Protein AF-A0A971E6W7-F1 (afdb_monomer)

Sequence (232 aa):
MSKYLSLLKYEARTIVRDPINLYMCLFPIIVLILSSFVFPMIFESFDPMQEAMLKAVMLLLLVVILAFGSYFLAAMATFLLLEQKDEHTLNTIAVTPIGASGYLKLKMAYIYLMSVIGNIAILLGTKLIAGDRYTVLGMLALVPALMILEAFQGGLQYVLGIFPNFWAIKGILVSSMPVAHGANLSYPMYLLVGGVYDVVLSVAAYRFFSRGRSTRREGAPPDGQVSAPTCS

Structure (mmCIF, N/CA/C/O backbone):
data_AF-A0A971E6W7-F1
#
_entry.id   AF-A0A971E6W7-F1
#
loop_
_atom_site.group_PDB
_atom_site.id
_atom_site.type_symbol
_atom_site.label_atom_id
_atom_site.label_alt_id
_atom_site.label_comp_id
_atom_site.label_asym_id
_atom_site.label_entity_id
_atom_site.label_seq_id
_atom_site.pdbx_PDB_ins_code
_atom_site.Cartn_x
_atom_site.Cartn_y
_atom_site.Cartn_z
_atom_site.occupancy
_atom_site.B_iso_or_equiv
_atom_site.auth_seq_id
_atom_site.auth_comp_id
_atom_site.auth_asym_id
_atom_site.auth_atom_id
_atom_site.pdbx_PDB_model_num
ATOM 1 N N . MET A 1 1 ? -27.158 4.096 8.387 1.00 59.91 1 MET A N 1
ATOM 2 C CA . MET A 1 1 ? -25.786 4.360 7.890 1.00 59.91 1 MET A CA 1
ATOM 3 C C . MET A 1 1 ? -25.012 5.404 8.705 1.00 59.91 1 MET A C 1
ATOM 5 O O . MET A 1 1 ? -23.797 5.283 8.779 1.00 59.91 1 MET A O 1
ATOM 9 N N . SER A 1 2 ? -25.662 6.366 9.379 1.00 70.81 2 SER A N 1
ATOM 10 C CA . SER A 1 2 ? -24.982 7.416 10.171 1.00 70.81 2 SER A CA 1
ATOM 11 C C . SER A 1 2 ? -24.021 6.900 11.254 1.00 70.81 2 SER A C 1
ATOM 13 O O . SER A 1 2 ? -22.974 7.502 11.457 1.00 70.81 2 SER A O 1
ATOM 15 N N . LYS A 1 3 ? -24.328 5.757 11.890 1.00 77.44 3 LYS A N 1
ATOM 16 C CA . LYS A 1 3 ? -23.508 5.149 12.958 1.00 77.44 3 LYS A CA 1
ATOM 17 C C . LYS A 1 3 ? -22.095 4.744 12.504 1.00 77.44 3 LYS A C 1
ATOM 19 O O . LYS A 1 3 ? -21.138 4.931 13.245 1.00 77.44 3 LYS A O 1
ATOM 24 N N . TYR A 1 4 ? -21.948 4.206 11.288 1.00 76.94 4 TYR A N 1
ATOM 25 C CA . TYR A 1 4 ? -20.631 3.850 10.739 1.00 76.94 4 TYR A CA 1
ATOM 26 C C . TYR A 1 4 ? -19.853 5.093 10.307 1.00 76.94 4 TYR A C 1
ATOM 28 O O . TYR A 1 4 ? -18.644 5.155 10.496 1.00 76.94 4 TYR A O 1
ATOM 36 N N . LEU A 1 5 ? -20.553 6.109 9.792 1.00 76.75 5 LEU A N 1
ATOM 37 C CA . LEU A 1 5 ? -19.951 7.380 9.390 1.00 76.75 5 LEU A CA 1
ATOM 38 C C . LEU A 1 5 ? -19.415 8.174 10.587 1.00 76.75 5 LEU A C 1
ATOM 40 O O . LEU A 1 5 ? -18.323 8.731 10.513 1.00 76.75 5 LEU A O 1
ATOM 44 N N . SER A 1 6 ? -20.154 8.209 11.701 1.00 79.75 6 SER A N 1
ATOM 45 C CA . SER A 1 6 ? -19.685 8.848 12.935 1.00 79.75 6 SER A CA 1
ATOM 46 C C . SER A 1 6 ? -18.449 8.151 13.494 1.00 79.75 6 SER A C 1
ATOM 48 O O . SER A 1 6 ? -17.540 8.818 13.979 1.00 79.75 6 SER A O 1
ATOM 50 N N . LEU A 1 7 ? -18.397 6.821 13.382 1.00 81.06 7 LEU A N 1
ATOM 51 C CA . LEU A 1 7 ? -17.265 6.029 13.850 1.00 81.06 7 LEU A CA 1
ATOM 52 C C . LEU A 1 7 ? -16.041 6.201 12.939 1.00 81.06 7 LEU A C 1
ATOM 54 O O . LEU A 1 7 ? -14.937 6.401 13.429 1.00 81.06 7 LEU A O 1
ATOM 58 N N . LEU A 1 8 ? -16.245 6.259 11.621 1.00 80.00 8 LEU A N 1
ATOM 59 C CA . LEU A 1 8 ? -15.188 6.585 10.661 1.00 80.00 8 LEU A CA 1
ATOM 60 C C . LEU A 1 8 ? -14.636 7.999 10.896 1.00 80.00 8 LEU A C 1
ATOM 62 O O . LEU A 1 8 ? -13.425 8.192 10.904 1.00 80.00 8 LEU A O 1
ATOM 66 N N . LYS A 1 9 ? -15.502 8.987 11.164 1.00 83.19 9 LYS A N 1
ATOM 67 C CA . LYS A 1 9 ? -15.084 10.358 11.506 1.00 83.19 9 LYS A CA 1
ATOM 68 C C . LYS A 1 9 ? -14.268 10.411 12.800 1.00 83.19 9 LYS A C 1
ATOM 70 O O . LYS A 1 9 ? -13.350 11.222 12.895 1.00 83.19 9 LYS A O 1
ATOM 75 N N . TYR A 1 10 ? -14.608 9.579 13.784 1.00 83.62 10 TYR A N 1
ATOM 76 C CA . TYR A 1 10 ? -13.842 9.452 15.020 1.00 83.62 10 TYR A CA 1
ATOM 77 C C . TYR A 1 10 ? -12.435 8.900 14.745 1.00 83.62 10 TYR A C 1
ATOM 79 O O . TYR A 1 10 ? -11.465 9.571 15.078 1.00 83.62 10 TYR A O 1
ATOM 87 N N . GLU A 1 11 ? -12.318 7.772 14.037 1.00 82.19 11 GLU A N 1
ATOM 88 C CA . GLU A 1 11 ? -11.020 7.171 13.673 1.00 82.19 11 GLU A CA 1
ATOM 89 C C . GLU A 1 11 ? -10.157 8.110 12.820 1.00 82.19 11 GLU A C 1
ATOM 91 O O . GLU A 1 11 ? -8.971 8.287 13.086 1.00 82.19 11 GLU A O 1
ATOM 96 N N . ALA A 1 12 ? -10.756 8.775 11.826 1.00 83.56 12 ALA A N 1
ATOM 97 C CA . ALA A 1 12 ? -10.049 9.746 10.995 1.00 83.56 12 ALA A CA 1
ATOM 98 C C . ALA A 1 12 ? -9.506 10.915 11.830 1.00 83.56 12 ALA A C 1
ATOM 100 O O . ALA A 1 12 ? -8.408 11.406 11.578 1.00 83.56 12 ALA A O 1
ATOM 101 N N . ARG A 1 13 ? -10.251 11.353 12.853 1.00 84.31 13 ARG A N 1
ATOM 102 C CA . ARG A 1 13 ? -9.791 12.397 13.773 1.00 84.31 13 ARG A CA 1
ATOM 103 C C . ARG A 1 13 ? -8.664 11.903 14.682 1.00 84.31 13 ARG A C 1
ATOM 105 O O . ARG A 1 13 ? -7.789 12.704 14.987 1.00 84.31 13 ARG A O 1
ATOM 112 N N . THR A 1 14 ? -8.666 10.635 15.088 1.00 82.25 14 THR A N 1
ATOM 113 C CA . THR A 1 14 ? -7.555 10.022 15.836 1.00 82.25 14 THR A CA 1
ATOM 114 C C . THR A 1 14 ? -6.278 10.017 14.997 1.00 82.25 14 THR A C 1
ATOM 116 O O . THR A 1 14 ? -5.271 10.573 15.418 1.00 82.25 14 THR A O 1
ATOM 119 N N . ILE A 1 15 ? -6.349 9.535 13.752 1.00 83.19 15 ILE A N 1
ATOM 120 C CA . ILE A 1 15 ? -5.198 9.488 12.832 1.00 83.19 15 ILE A CA 1
ATOM 121 C C . ILE A 1 15 ? -4.601 10.879 12.582 1.00 83.19 15 ILE A C 1
ATOM 123 O O . ILE A 1 15 ? -3.386 11.026 12.542 1.00 83.19 15 ILE A O 1
ATOM 127 N N . VAL A 1 16 ? -5.446 11.905 12.430 1.00 84.19 16 VAL A N 1
ATOM 128 C CA . VAL A 1 16 ? -4.987 13.286 12.204 1.00 84.19 16 VAL A CA 1
ATOM 129 C C . VAL A 1 16 ? -4.435 13.939 13.477 1.00 84.19 16 VAL A C 1
ATOM 131 O O . VAL A 1 16 ? -3.603 14.838 13.380 1.00 84.19 16 VAL A O 1
ATOM 134 N N . ARG A 1 17 ? -4.890 13.527 14.668 1.00 86.19 17 ARG A N 1
ATOM 135 C CA . ARG A 1 17 ? -4.387 14.068 15.942 1.00 86.19 17 ARG A CA 1
ATOM 136 C C . ARG A 1 17 ? -3.032 13.493 16.327 1.00 86.19 17 ARG A C 1
ATOM 138 O O . ARG A 1 17 ? -2.247 14.223 16.927 1.00 86.19 17 ARG A O 1
ATOM 145 N N . ASP A 1 18 ? -2.769 12.232 15.995 1.00 86.19 18 ASP A N 1
ATOM 146 C CA . ASP A 1 18 ? -1.514 11.584 16.356 1.00 86.19 18 ASP A CA 1
ATOM 147 C C . ASP A 1 18 ? -0.420 11.865 15.321 1.00 86.19 18 ASP A C 1
ATOM 149 O O . ASP A 1 18 ? -0.537 11.448 14.163 1.00 86.19 18 ASP A O 1
ATOM 153 N N . PRO A 1 19 ? 0.691 12.516 15.716 1.00 84.38 19 PRO A N 1
ATOM 154 C CA . PRO A 1 19 ? 1.744 12.905 14.780 1.00 84.38 19 PRO A CA 1
ATOM 155 C C . PRO A 1 19 ? 2.404 11.694 14.105 1.00 84.38 19 PRO A C 1
ATOM 157 O O . PRO A 1 19 ? 2.797 11.777 12.943 1.00 84.38 19 PRO A O 1
ATOM 160 N N . ILE A 1 20 ? 2.478 10.553 14.800 1.00 85.94 20 ILE A N 1
ATOM 161 C CA . ILE A 1 20 ? 3.036 9.302 14.268 1.00 85.94 20 ILE A CA 1
ATOM 162 C C . ILE A 1 20 ? 2.140 8.735 13.158 1.00 85.94 20 ILE A C 1
ATOM 164 O O . ILE A 1 20 ? 2.633 8.403 12.081 1.00 85.94 20 ILE A O 1
ATOM 168 N N . ASN A 1 21 ? 0.823 8.674 13.382 1.00 86.00 21 ASN A N 1
ATOM 169 C CA . ASN A 1 21 ? -0.135 8.145 12.406 1.00 86.00 21 ASN A CA 1
ATOM 170 C C . ASN A 1 21 ? -0.235 9.050 11.172 1.00 86.00 21 ASN A C 1
ATOM 172 O O . ASN A 1 21 ? -0.271 8.565 10.037 1.00 86.00 21 ASN A O 1
ATOM 176 N N . LEU A 1 22 ? -0.200 10.369 11.384 1.00 86.88 22 LEU A N 1
ATOM 177 C CA . LEU A 1 22 ? -0.153 11.349 10.306 1.00 86.88 22 LEU A CA 1
ATOM 178 C C . LEU A 1 22 ? 1.118 11.191 9.461 1.00 86.88 22 LEU A C 1
ATOM 180 O O . LEU A 1 22 ? 1.033 11.166 8.233 1.00 86.88 22 LEU A O 1
ATOM 184 N N . TYR A 1 23 ? 2.281 11.030 10.102 1.00 86.06 23 TYR A N 1
ATOM 185 C CA . TYR A 1 23 ? 3.539 10.779 9.400 1.00 86.06 23 TYR A CA 1
ATOM 186 C C . TYR A 1 23 ? 3.480 9.482 8.587 1.00 86.06 23 TYR A C 1
ATOM 188 O O . TYR A 1 23 ? 3.838 9.495 7.415 1.00 86.06 23 TYR A O 1
ATOM 196 N N . MET A 1 24 ? 2.960 8.385 9.152 1.00 85.75 24 MET A N 1
ATOM 197 C CA . MET A 1 24 ? 2.804 7.110 8.434 1.00 85.75 24 MET A CA 1
ATOM 198 C C . MET A 1 24 ? 1.883 7.226 7.209 1.00 85.75 24 MET A C 1
ATOM 200 O O . MET A 1 24 ? 2.158 6.606 6.183 1.00 85.75 24 MET A O 1
ATOM 204 N N . CYS A 1 25 ? 0.825 8.040 7.281 1.00 83.75 25 CYS A N 1
ATOM 205 C CA . CYS A 1 25 ? -0.062 8.305 6.142 1.00 83.75 25 CYS A CA 1
ATOM 206 C C . CYS A 1 25 ? 0.567 9.216 5.081 1.00 83.75 25 CYS A C 1
ATOM 208 O O . CYS A 1 25 ? 0.312 9.034 3.892 1.00 83.75 25 CYS A O 1
ATOM 210 N N . LEU A 1 26 ? 1.362 10.207 5.492 1.00 85.19 26 LEU A N 1
ATOM 211 C CA . LEU A 1 26 ? 2.035 11.141 4.583 1.00 85.19 26 LEU A CA 1
ATOM 212 C C . LEU A 1 26 ? 3.321 10.566 3.987 1.00 85.19 26 LEU A C 1
ATOM 214 O O . LEU A 1 26 ? 3.746 11.014 2.924 1.00 85.19 26 LEU A O 1
ATOM 218 N N . PHE A 1 27 ? 3.921 9.564 4.627 1.00 84.12 27 PHE A N 1
ATOM 219 C CA . PHE A 1 27 ? 5.172 8.939 4.210 1.00 84.12 27 PHE A CA 1
ATOM 220 C C . PHE A 1 27 ? 5.208 8.550 2.722 1.00 84.12 27 PHE A C 1
ATOM 222 O O . PHE A 1 27 ? 6.165 8.933 2.051 1.00 84.12 27 PHE A O 1
ATOM 229 N N . PRO A 1 28 ? 4.183 7.897 2.137 1.00 79.88 28 PRO A N 1
ATOM 230 C CA . PRO A 1 28 ? 4.207 7.547 0.717 1.00 79.88 28 PRO A CA 1
ATOM 231 C C . PRO A 1 28 ? 4.259 8.779 -0.200 1.00 79.88 28 PRO A C 1
ATOM 233 O O . PRO A 1 28 ? 4.900 8.745 -1.246 1.00 79.88 28 PRO A O 1
ATOM 236 N N . ILE A 1 29 ? 3.625 9.885 0.206 1.00 83.19 29 ILE A N 1
ATOM 237 C CA . ILE A 1 29 ? 3.628 11.154 -0.536 1.00 83.19 29 ILE A CA 1
ATOM 238 C C . ILE A 1 29 ? 4.991 11.839 -0.404 1.00 83.19 29 ILE A C 1
ATOM 240 O O . ILE A 1 29 ? 5.546 12.305 -1.396 1.00 83.19 29 ILE A O 1
ATOM 244 N N . ILE A 1 30 ? 5.555 11.867 0.806 1.00 84.19 30 ILE A N 1
ATOM 245 C CA . ILE A 1 30 ? 6.886 12.430 1.068 1.00 84.19 30 ILE A CA 1
ATOM 246 C C . ILE A 1 30 ? 7.935 11.694 0.233 1.00 84.19 30 ILE A C 1
ATOM 248 O O . ILE A 1 30 ? 8.734 12.326 -0.457 1.00 84.19 30 ILE A O 1
ATOM 252 N N . VAL A 1 31 ? 7.903 10.361 0.250 1.00 80.62 31 VAL A N 1
ATOM 253 C CA . VAL A 1 31 ? 8.832 9.537 -0.523 1.00 80.62 31 VAL A CA 1
ATOM 254 C C . VAL A 1 31 ? 8.590 9.693 -2.023 1.00 80.62 31 VAL A C 1
ATOM 256 O O . VAL A 1 31 ? 9.561 9.728 -2.768 1.00 80.62 31 VAL A O 1
ATOM 259 N N . LEU A 1 32 ? 7.349 9.871 -2.490 1.00 79.19 32 LEU A N 1
ATOM 260 C CA . LEU A 1 32 ? 7.072 10.178 -3.897 1.00 79.19 32 LEU A CA 1
ATOM 261 C C . LEU A 1 32 ? 7.714 11.501 -4.335 1.00 79.19 32 LEU A C 1
ATOM 263 O O . LEU A 1 32 ? 8.373 11.535 -5.375 1.00 79.19 32 LEU A O 1
ATOM 267 N N . ILE A 1 33 ? 7.555 12.569 -3.548 1.00 79.94 33 ILE A N 1
ATOM 268 C CA . ILE A 1 33 ? 8.168 13.878 -3.820 1.00 79.94 33 ILE A CA 1
ATOM 269 C C . ILE A 1 33 ? 9.688 13.726 -3.847 1.00 79.94 33 ILE A C 1
ATOM 271 O O . ILE A 1 33 ? 10.329 14.093 -4.831 1.00 79.94 33 ILE A O 1
ATOM 275 N N . LEU A 1 34 ? 10.260 13.108 -2.813 1.00 78.44 34 LEU A N 1
ATOM 276 C CA . LEU A 1 34 ? 11.694 12.845 -2.747 1.00 78.44 34 LEU A CA 1
ATOM 277 C C . LEU A 1 34 ? 12.156 12.029 -3.961 1.00 78.44 34 LEU A C 1
ATOM 279 O O . LEU A 1 34 ? 13.156 12.369 -4.585 1.00 78.44 34 LEU A O 1
ATOM 283 N N . SER A 1 35 ? 11.380 11.021 -4.365 1.00 72.44 35 SER A N 1
ATOM 284 C CA . SER A 1 35 ? 11.709 10.180 -5.511 1.00 72.44 35 SER A CA 1
ATOM 285 C C . SER A 1 35 ? 11.680 10.933 -6.841 1.00 72.44 35 SER A C 1
ATOM 287 O O . SER A 1 35 ? 12.527 10.728 -7.704 1.00 72.44 35 SER A O 1
ATOM 289 N N . SER A 1 36 ? 10.729 11.853 -6.983 1.00 73.94 36 SER A N 1
ATOM 290 C CA . SER A 1 36 ? 10.508 12.586 -8.225 1.00 73.94 36 SER A CA 1
ATOM 291 C C . SER A 1 36 ? 11.491 13.737 -8.414 1.00 73.94 36 SER A C 1
ATOM 293 O O . SER A 1 36 ? 11.748 14.114 -9.548 1.00 73.94 36 SER A O 1
ATOM 295 N N . PHE A 1 37 ? 12.052 14.294 -7.336 1.00 76.38 37 PHE A N 1
ATOM 296 C CA . PHE A 1 37 ? 12.999 15.412 -7.418 1.00 76.38 37 PHE A CA 1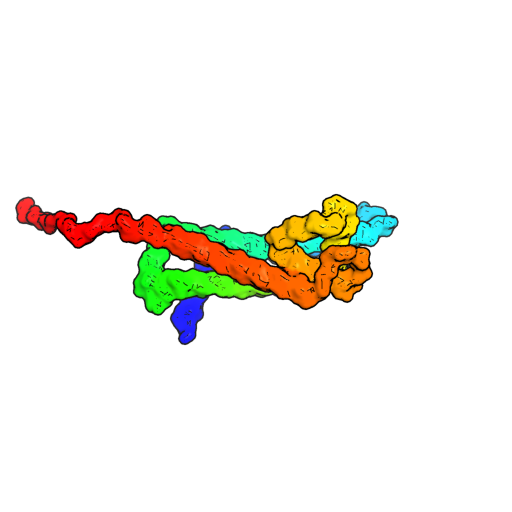
ATOM 297 C C . PHE A 1 37 ? 14.456 14.986 -7.227 1.00 76.38 37 PHE A C 1
ATOM 299 O O . PHE A 1 37 ? 15.322 15.398 -7.996 1.00 76.38 37 PHE A O 1
ATOM 306 N N . VAL A 1 38 ? 14.743 14.151 -6.224 1.00 74.50 38 VAL A N 1
ATOM 307 C CA . VAL A 1 38 ? 16.126 13.815 -5.852 1.00 74.50 38 VAL A CA 1
ATOM 308 C C . VAL A 1 38 ? 16.757 12.862 -6.863 1.00 74.50 38 VAL A C 1
ATOM 310 O O . VAL A 1 38 ? 17.910 13.049 -7.239 1.00 74.50 38 VAL A O 1
ATOM 313 N N . PHE A 1 39 ? 16.015 11.869 -7.358 1.00 67.94 39 PHE A N 1
ATOM 314 C CA . PHE A 1 39 ? 16.593 10.888 -8.280 1.00 67.94 39 PHE A CA 1
ATOM 315 C C . PHE A 1 39 ? 16.898 11.462 -9.661 1.00 67.94 39 PHE A C 1
ATOM 317 O O . PHE A 1 39 ? 18.013 11.236 -10.124 1.00 67.94 39 PHE A O 1
ATOM 324 N N . PRO A 1 40 ? 16.014 12.240 -10.316 1.00 68.56 40 PRO A N 1
ATOM 325 C CA . PRO A 1 40 ? 16.367 12.858 -11.593 1.00 68.56 40 PRO A CA 1
ATOM 326 C C . PRO A 1 40 ? 17.588 13.774 -11.486 1.00 68.56 40 PRO A C 1
ATOM 328 O O . PRO A 1 40 ? 18.445 13.727 -12.360 1.00 68.56 40 PRO A O 1
ATOM 331 N N . MET A 1 41 ? 17.717 14.520 -10.383 1.00 70.50 41 MET A N 1
ATOM 332 C CA . MET A 1 41 ? 18.880 15.376 -10.124 1.00 70.50 41 MET A CA 1
ATOM 333 C C . MET A 1 41 ? 20.181 14.573 -10.006 1.00 70.50 41 MET A C 1
ATOM 335 O O . MET A 1 41 ? 21.208 14.974 -10.544 1.00 70.50 41 MET A O 1
ATOM 339 N N . ILE A 1 42 ? 20.144 13.423 -9.328 1.00 69.38 42 ILE A N 1
ATOM 340 C CA . ILE A 1 42 ? 21.295 12.516 -9.247 1.00 69.38 42 ILE A CA 1
ATOM 341 C C . ILE A 1 42 ? 21.617 11.949 -10.635 1.00 69.38 42 ILE A C 1
ATOM 343 O O . ILE A 1 42 ? 22.780 11.877 -11.019 1.00 69.38 42 ILE A O 1
ATOM 347 N N . PHE A 1 43 ? 20.604 11.573 -11.412 1.00 64.06 43 PHE A N 1
ATOM 348 C CA . PHE A 1 43 ? 20.787 10.882 -12.685 1.00 64.06 43 PHE A CA 1
ATOM 349 C C . PHE A 1 43 ? 21.243 11.773 -13.843 1.00 64.06 43 PHE A C 1
ATOM 351 O O . PHE A 1 43 ? 21.946 11.283 -14.723 1.00 64.06 43 PHE A O 1
ATOM 358 N N . GLU A 1 44 ? 20.946 13.072 -13.810 1.00 68.38 44 GLU A N 1
ATOM 359 C CA . GLU A 1 44 ? 21.508 14.055 -14.751 1.00 68.38 44 GLU A CA 1
ATOM 360 C C . GLU A 1 44 ? 23.038 14.191 -14.648 1.00 68.38 44 GLU A C 1
ATOM 362 O O . GLU A 1 44 ? 23.662 14.733 -15.555 1.00 68.38 44 GLU A O 1
ATOM 367 N N . SER A 1 45 ? 23.658 13.662 -13.585 1.00 67.56 45 SER A N 1
ATOM 368 C CA . SER A 1 45 ? 25.119 13.637 -13.425 1.00 67.56 45 SER A CA 1
ATOM 369 C C . SER A 1 45 ? 25.820 12.413 -14.043 1.00 67.56 45 SER A C 1
ATOM 371 O O . SER A 1 45 ? 27.049 12.346 -14.008 1.00 67.56 45 SER A O 1
ATOM 373 N N . PHE A 1 46 ? 25.078 11.456 -14.618 1.00 64.56 46 PHE A N 1
ATOM 374 C CA . PHE A 1 46 ? 25.631 10.234 -15.225 1.00 64.56 46 PHE A CA 1
ATOM 375 C C . PHE A 1 46 ? 25.704 10.309 -16.762 1.00 64.56 46 PHE A C 1
ATOM 377 O O . PHE A 1 46 ? 24.907 10.980 -17.411 1.00 64.56 46 PHE A O 1
ATOM 384 N N . ASP A 1 47 ? 26.670 9.587 -17.342 1.00 69.12 47 ASP A N 1
ATOM 385 C CA . ASP A 1 47 ? 26.999 9.574 -18.778 1.00 69.12 47 ASP A CA 1
ATOM 386 C C . ASP A 1 47 ? 25.817 9.071 -19.660 1.00 69.12 47 ASP A C 1
ATOM 388 O O . ASP A 1 47 ? 25.203 8.048 -19.320 1.00 69.12 47 ASP A O 1
ATOM 392 N N . PRO A 1 48 ? 25.492 9.697 -20.817 1.00 64.38 48 PRO A N 1
ATOM 393 C CA . PRO A 1 48 ? 24.316 9.357 -21.639 1.00 64.38 48 PRO A CA 1
ATOM 394 C C . PRO A 1 48 ? 24.312 7.939 -22.237 1.00 64.38 48 PRO A C 1
ATOM 396 O O . PRO A 1 48 ? 23.282 7.448 -22.698 1.00 64.38 48 PRO A O 1
ATOM 399 N N . MET A 1 49 ? 25.447 7.233 -22.234 1.00 59.66 49 MET A N 1
ATOM 400 C CA . MET A 1 49 ? 25.558 5.892 -22.827 1.00 59.66 49 MET A CA 1
ATOM 401 C C . MET A 1 49 ? 24.795 4.784 -22.070 1.00 59.66 49 MET A C 1
ATOM 403 O O . MET A 1 49 ? 24.644 3.688 -22.607 1.00 59.66 49 MET A O 1
ATOM 407 N N . GLN A 1 50 ? 24.276 5.036 -20.859 1.00 60.50 50 GLN A N 1
ATOM 408 C CA . GLN A 1 50 ? 23.529 4.051 -20.049 1.00 60.50 50 GLN A CA 1
ATOM 409 C C . GLN A 1 50 ? 22.055 4.419 -19.793 1.00 60.50 50 GLN A C 1
ATOM 411 O O . GLN A 1 50 ? 21.419 3.870 -18.889 1.00 60.50 50 GLN A O 1
ATOM 416 N N . GLU A 1 51 ? 21.467 5.300 -20.607 1.00 58.78 51 GLU A N 1
ATOM 417 C CA . GLU A 1 51 ? 20.099 5.810 -20.416 1.00 58.78 51 GLU A CA 1
ATOM 418 C C . GLU A 1 51 ? 19.015 4.734 -20.216 1.00 58.78 51 GLU A C 1
ATOM 420 O O . GLU A 1 51 ? 18.075 4.935 -19.444 1.00 58.78 51 GLU A O 1
ATOM 425 N N . ALA A 1 52 ? 19.119 3.585 -20.891 1.00 58.88 52 ALA A N 1
ATOM 426 C CA . ALA A 1 52 ? 18.135 2.506 -20.773 1.00 58.88 52 ALA A CA 1
ATOM 427 C C . ALA A 1 52 ? 18.205 1.785 -19.412 1.00 58.88 52 ALA A C 1
ATOM 429 O O . ALA A 1 52 ? 17.170 1.466 -18.825 1.00 58.88 52 ALA A O 1
ATOM 430 N N . MET A 1 53 ? 19.415 1.576 -18.883 1.00 55.03 53 MET A N 1
ATOM 431 C CA . MET A 1 53 ? 19.624 0.970 -17.565 1.00 55.03 53 MET A CA 1
ATOM 432 C C . MET A 1 53 ? 19.214 1.942 -16.450 1.00 55.03 53 MET A C 1
ATOM 434 O O . MET A 1 53 ? 18.587 1.539 -15.472 1.00 55.03 53 MET A O 1
ATOM 438 N N . LEU A 1 54 ? 19.479 3.237 -16.642 1.00 58.34 54 LEU A N 1
ATOM 439 C CA . LEU A 1 54 ? 19.108 4.304 -15.713 1.00 58.34 54 LEU A CA 1
ATOM 440 C C . LEU A 1 54 ? 17.585 4.450 -15.582 1.00 58.34 54 LEU A C 1
ATOM 442 O O . LEU A 1 54 ? 17.053 4.485 -14.472 1.00 58.34 54 LEU A O 1
ATOM 446 N N . LYS A 1 55 ? 16.866 4.445 -16.716 1.00 60.91 55 LYS A N 1
ATOM 447 C CA . LYS A 1 55 ? 15.394 4.462 -16.750 1.00 60.91 55 LYS A CA 1
ATOM 448 C C . LYS A 1 55 ? 14.799 3.249 -16.036 1.00 60.91 55 LYS A C 1
ATOM 450 O O . LYS A 1 55 ? 13.818 3.409 -15.319 1.00 60.91 55 LYS A O 1
ATOM 455 N N . ALA A 1 56 ? 15.405 2.066 -16.170 1.00 55.69 56 ALA A N 1
ATOM 456 C CA . ALA A 1 56 ? 14.971 0.870 -15.450 1.00 55.69 56 ALA A CA 1
ATOM 457 C C . ALA A 1 56 ? 15.177 1.002 -13.929 1.00 55.69 56 ALA A C 1
ATOM 459 O O . ALA A 1 56 ? 14.242 0.770 -13.171 1.00 55.69 56 ALA A O 1
ATOM 460 N N . VAL A 1 57 ? 16.346 1.443 -13.455 1.00 61.44 57 VAL A N 1
ATOM 461 C CA . VAL A 1 57 ? 16.620 1.601 -12.008 1.00 61.44 57 VAL A CA 1
ATOM 462 C C . VAL A 1 57 ? 15.707 2.645 -11.356 1.00 61.44 57 VAL A C 1
ATOM 464 O O . VAL A 1 57 ? 15.186 2.429 -10.261 1.00 61.44 57 VAL A O 1
ATOM 467 N N . MET A 1 58 ? 15.456 3.756 -12.045 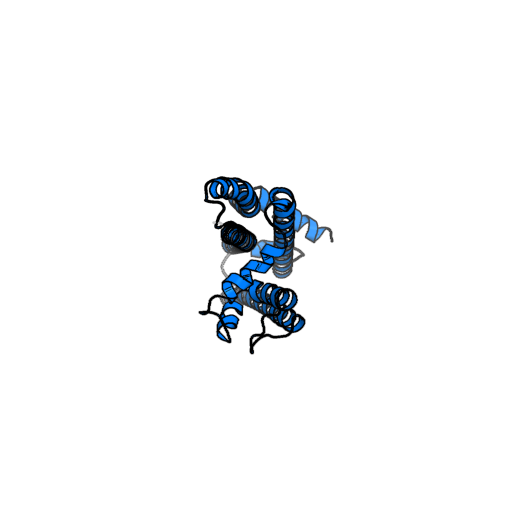1.00 63.91 58 MET A N 1
ATOM 468 C CA . MET A 1 58 ? 14.586 4.833 -11.570 1.00 63.91 58 MET A CA 1
ATOM 469 C C . MET A 1 58 ? 13.143 4.344 -11.351 1.00 63.91 58 MET A C 1
ATOM 471 O O . MET A 1 58 ? 12.467 4.695 -10.384 1.00 63.91 58 MET A O 1
ATOM 475 N N . LEU A 1 59 ? 12.694 3.448 -12.222 1.00 60.19 59 LEU A N 1
ATOM 476 C CA . LEU A 1 59 ? 11.386 2.824 -12.142 1.00 60.19 59 LEU A CA 1
ATOM 477 C C . LEU A 1 59 ? 11.306 1.711 -11.091 1.00 60.19 59 LEU A C 1
ATOM 479 O O . LEU A 1 59 ? 10.249 1.521 -10.488 1.00 60.19 59 LEU A O 1
ATOM 483 N N . LEU A 1 60 ? 12.420 1.015 -10.821 1.00 60.00 60 LEU A N 1
ATOM 484 C CA . LEU A 1 60 ? 12.508 -0.039 -9.790 1.00 60.00 60 LEU A CA 1
ATOM 485 C C . LEU A 1 60 ? 12.240 0.601 -8.452 1.00 60.00 60 LEU A C 1
ATOM 487 O O . LEU A 1 60 ? 11.408 0.138 -7.677 1.00 60.00 60 LEU A O 1
ATOM 491 N N . LEU A 1 61 ? 12.936 1.704 -8.226 1.00 62.59 61 LEU A N 1
ATOM 492 C CA . LEU A 1 61 ? 12.810 2.479 -7.023 1.00 62.59 61 LEU A CA 1
ATOM 493 C C . LEU A 1 61 ? 11.376 2.992 -6.843 1.00 62.59 61 LEU A C 1
ATOM 495 O O . LEU A 1 61 ? 10.825 2.882 -5.753 1.00 62.59 61 LEU A O 1
ATOM 499 N N . LEU A 1 62 ? 10.722 3.444 -7.914 1.00 64.94 62 LEU A N 1
ATOM 500 C CA . LEU A 1 62 ? 9.336 3.902 -7.850 1.00 64.94 62 LEU A CA 1
ATOM 501 C C . LEU A 1 62 ? 8.337 2.778 -7.511 1.00 64.94 62 LEU A C 1
ATOM 503 O O . LEU A 1 62 ? 7.414 2.985 -6.722 1.00 64.94 62 LEU A O 1
ATOM 507 N N . VAL A 1 63 ? 8.542 1.568 -8.040 1.00 64.75 63 VAL A N 1
ATOM 508 C CA . VAL A 1 63 ? 7.747 0.378 -7.679 1.00 64.75 63 VAL A CA 1
ATOM 509 C C . VAL A 1 63 ? 7.986 -0.035 -6.228 1.00 64.75 63 VAL A C 1
ATOM 511 O O . VAL A 1 63 ? 7.036 -0.369 -5.520 1.00 64.75 63 VAL A O 1
ATOM 514 N N . VAL A 1 64 ? 9.234 0.020 -5.758 1.00 67.12 64 VAL A N 1
ATOM 515 C CA . VAL A 1 64 ? 9.568 -0.233 -4.351 1.00 67.12 64 VAL A CA 1
ATOM 516 C C . VAL A 1 64 ? 8.837 0.771 -3.459 1.00 67.12 64 VAL A C 1
ATOM 518 O O . VAL A 1 64 ? 8.209 0.371 -2.486 1.00 67.12 64 VAL A O 1
ATOM 521 N N . ILE A 1 65 ? 8.810 2.051 -3.825 1.00 66.69 65 ILE A N 1
ATOM 522 C CA . ILE A 1 65 ? 8.100 3.095 -3.074 1.00 66.69 65 ILE A CA 1
ATOM 523 C C . ILE A 1 65 ? 6.584 2.848 -3.045 1.00 66.69 65 ILE A C 1
ATOM 525 O O . ILE A 1 65 ? 5.976 2.924 -1.975 1.00 66.69 65 ILE A O 1
ATOM 529 N N . LEU A 1 66 ? 5.981 2.499 -4.187 1.00 64.56 66 LEU A N 1
ATOM 530 C CA . LEU A 1 66 ? 4.567 2.112 -4.285 1.00 64.56 66 LEU A CA 1
ATOM 531 C C . LEU A 1 66 ? 4.237 0.929 -3.366 1.00 64.56 66 LEU A C 1
ATOM 533 O O . LEU A 1 66 ? 3.254 0.966 -2.626 1.00 64.56 66 LEU A O 1
ATOM 537 N N . ALA A 1 67 ? 5.079 -0.105 -3.376 1.00 67.50 67 ALA A N 1
ATOM 538 C CA . ALA A 1 67 ? 4.899 -1.272 -2.524 1.00 67.50 67 ALA A CA 1
ATOM 539 C C . ALA A 1 67 ? 5.018 -0.891 -1.039 1.00 67.50 67 ALA A C 1
ATOM 541 O O . ALA A 1 67 ? 4.122 -1.201 -0.252 1.00 67.50 67 ALA A O 1
ATOM 542 N N . PHE A 1 68 ? 6.070 -0.157 -0.665 1.00 72.38 68 PHE A N 1
ATOM 543 C CA . PHE A 1 68 ? 6.319 0.282 0.711 1.00 72.38 68 PHE A CA 1
ATOM 544 C C . PHE A 1 68 ? 5.209 1.171 1.273 1.00 72.38 68 PHE A C 1
ATOM 546 O O . PHE A 1 68 ? 4.855 1.011 2.441 1.00 72.38 68 PHE A O 1
ATOM 553 N N . GLY A 1 69 ? 4.594 2.039 0.466 1.00 74.75 69 GLY A N 1
ATOM 554 C CA . GLY A 1 69 ? 3.522 2.919 0.938 1.00 74.75 69 GLY A CA 1
ATOM 555 C C . GLY A 1 69 ? 2.327 2.164 1.533 1.00 74.75 69 GLY A C 1
ATOM 556 O O . GLY A 1 69 ? 1.838 2.509 2.610 1.00 74.75 69 GLY A O 1
ATOM 557 N N . SER A 1 70 ? 1.906 1.079 0.880 1.00 78.19 70 SER A N 1
ATOM 558 C CA . SER A 1 70 ? 0.821 0.222 1.378 1.00 78.19 70 SER A CA 1
ATOM 559 C C . SER A 1 70 ? 1.195 -0.539 2.660 1.00 78.19 70 SER A C 1
ATOM 561 O O . SER A 1 70 ? 0.357 -0.699 3.550 1.00 78.19 70 SER A O 1
ATOM 563 N N . TYR A 1 71 ? 2.467 -0.928 2.813 1.00 81.50 71 TYR A N 1
ATOM 564 C CA . TYR A 1 71 ? 2.959 -1.585 4.026 1.00 81.50 71 TYR A CA 1
ATOM 565 C C . TYR A 1 71 ? 2.958 -0.649 5.240 1.00 81.50 71 TYR A C 1
ATOM 567 O O . TYR A 1 71 ? 2.577 -1.081 6.326 1.00 81.50 71 TYR A O 1
ATOM 575 N N . PHE A 1 72 ? 3.311 0.631 5.076 1.00 83.88 72 PHE A N 1
ATOM 576 C CA . PHE A 1 72 ? 3.248 1.607 6.173 1.00 83.88 72 PHE A CA 1
ATOM 577 C C . PHE A 1 72 ? 1.812 1.846 6.658 1.00 83.88 72 PHE A C 1
ATOM 579 O O . PHE A 1 72 ? 1.568 1.869 7.865 1.00 83.88 72 PHE A O 1
ATOM 586 N N . LEU A 1 73 ? 0.842 1.932 5.742 1.00 83.06 73 LEU A N 1
ATOM 587 C CA . LEU A 1 73 ? -0.579 2.034 6.100 1.00 83.06 73 LEU A CA 1
ATOM 588 C C . LEU 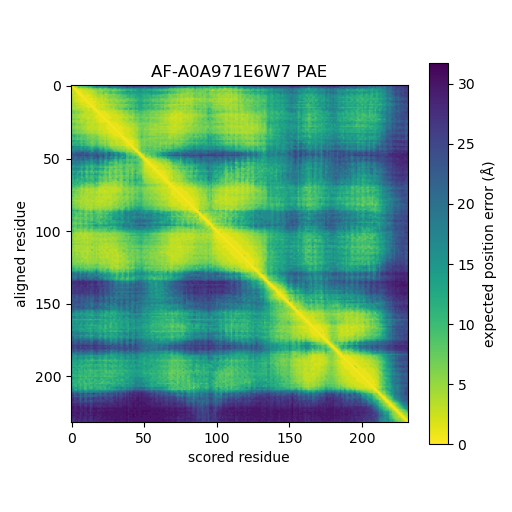A 1 73 ? -1.089 0.771 6.818 1.00 83.06 73 LEU A C 1
ATOM 590 O O . LEU A 1 73 ? -1.862 0.871 7.774 1.00 83.06 73 LEU A O 1
ATOM 594 N N . ALA A 1 74 ? -0.631 -0.416 6.409 1.00 83.81 74 ALA A N 1
ATOM 595 C CA . ALA A 1 74 ? -0.955 -1.680 7.075 1.00 83.81 74 ALA A CA 1
ATOM 596 C C . ALA A 1 74 ? -0.286 -1.824 8.460 1.00 83.81 74 ALA A C 1
ATOM 598 O O . ALA A 1 74 ? -0.880 -2.377 9.392 1.00 83.81 74 ALA A O 1
ATOM 599 N N . ALA A 1 75 ? 0.929 -1.300 8.630 1.00 85.44 75 ALA A N 1
ATOM 600 C CA . ALA A 1 75 ? 1.606 -1.255 9.923 1.00 85.44 75 ALA A CA 1
ATOM 601 C C . ALA A 1 75 ? 0.873 -0.315 10.891 1.00 85.44 75 ALA A C 1
ATOM 603 O O . ALA A 1 75 ? 0.548 -0.726 12.005 1.00 85.44 75 ALA A O 1
ATOM 604 N N . MET A 1 76 ? 0.517 0.893 10.440 1.00 88.19 76 MET A N 1
ATOM 605 C CA . MET A 1 76 ? -0.282 1.858 11.208 1.00 88.19 76 MET A CA 1
ATOM 606 C C . MET A 1 76 ? -1.593 1.233 11.697 1.00 88.19 76 MET A C 1
ATOM 608 O O . MET A 1 76 ? -1.930 1.284 12.877 1.00 88.19 76 MET A O 1
ATOM 612 N N . ALA A 1 77 ? -2.317 0.583 10.789 1.00 85.06 77 ALA A N 1
ATOM 613 C CA . ALA A 1 77 ? -3.533 -0.153 11.096 1.00 85.06 77 ALA A CA 1
ATOM 614 C C . ALA A 1 77 ? -3.364 -1.182 12.219 1.00 85.06 77 ALA A C 1
ATOM 616 O O . ALA A 1 77 ? -4.228 -1.314 13.089 1.00 85.06 77 ALA A O 1
ATOM 617 N N . THR A 1 78 ? -2.260 -1.924 12.174 1.00 84.94 78 THR A N 1
ATOM 618 C CA . THR A 1 78 ? -1.952 -2.971 13.145 1.00 84.94 78 THR A CA 1
ATOM 619 C C . THR A 1 78 ? -1.598 -2.368 14.498 1.00 84.94 78 THR A C 1
ATOM 621 O O . THR A 1 78 ? -2.129 -2.826 15.507 1.00 84.94 78 THR A O 1
ATOM 624 N N . PHE A 1 79 ? -0.787 -1.308 14.536 1.00 84.69 79 PHE A N 1
ATOM 625 C CA . PHE A 1 79 ? -0.470 -0.598 15.778 1.00 84.69 79 PHE A CA 1
ATOM 626 C C . PHE A 1 79 ? -1.716 -0.006 16.432 1.00 84.69 79 PHE A C 1
ATOM 628 O O . PHE A 1 79 ? -1.952 -0.260 17.608 1.00 84.69 79 PHE A O 1
ATOM 635 N N . LEU A 1 80 ? -2.585 0.642 15.654 1.00 83.88 80 LEU A N 1
ATOM 636 C CA . LEU A 1 80 ? -3.862 1.160 16.149 1.00 83.88 80 LEU A CA 1
ATOM 637 C C . LEU A 1 80 ? -4.782 0.060 16.701 1.00 83.88 80 LEU A C 1
ATOM 639 O O . LEU A 1 80 ? -5.628 0.334 17.545 1.00 83.88 80 LEU A O 1
ATOM 643 N N . LEU A 1 81 ? -4.688 -1.175 16.198 1.00 83.44 81 LEU A N 1
ATOM 644 C CA . LEU A 1 81 ? -5.435 -2.315 16.744 1.00 83.44 81 LEU A CA 1
ATOM 645 C C . LEU A 1 81 ? -4.794 -2.888 18.010 1.00 83.44 81 LEU A C 1
ATOM 647 O O . LEU A 1 81 ? -5.519 -3.370 18.881 1.00 83.44 81 LEU A O 1
ATOM 651 N N . LEU A 1 82 ? -3.464 -2.882 18.089 1.00 84.44 82 LEU A N 1
ATOM 652 C CA . LEU A 1 82 ? -2.716 -3.339 19.257 1.00 84.44 82 LEU A CA 1
ATOM 653 C C . LEU A 1 82 ? -2.905 -2.387 20.434 1.00 84.44 82 LEU A C 1
ATOM 655 O O . LEU A 1 82 ? -3.273 -2.839 21.508 1.00 84.44 82 LEU A O 1
ATOM 659 N N . GLU A 1 83 ? -2.791 -1.083 20.212 1.00 82.69 83 GLU A N 1
ATOM 660 C CA . GLU A 1 83 ? -3.000 -0.063 21.243 1.00 82.69 83 GLU A CA 1
ATOM 661 C C . GLU A 1 83 ? -4.406 -0.162 21.853 1.00 82.69 83 GLU A C 1
ATOM 663 O O . GLU A 1 83 ? -4.570 -0.267 23.064 1.00 82.69 83 GLU A O 1
ATOM 668 N N . GLN A 1 84 ? -5.437 -0.308 21.015 1.00 82.69 84 GLN A N 1
ATOM 669 C CA . GLN A 1 84 ? -6.819 -0.510 21.476 1.00 82.69 84 GLN A CA 1
ATOM 670 C C . GLN A 1 84 ? -7.048 -1.840 22.200 1.00 82.69 84 GLN A C 1
ATOM 672 O O . GLN A 1 84 ? -7.997 -1.989 22.982 1.00 82.69 84 GLN A O 1
ATOM 677 N N . LYS A 1 85 ? -6.229 -2.848 21.889 1.00 80.38 85 LYS A N 1
ATOM 678 C CA . LYS A 1 85 ? -6.240 -4.130 22.590 1.00 80.38 85 LYS A CA 1
ATOM 679 C C . LYS A 1 85 ? -5.583 -3.995 23.963 1.00 80.38 85 LYS A C 1
ATOM 681 O O . LYS A 1 85 ? -6.121 -4.561 24.916 1.00 80.38 85 LYS A O 1
ATOM 686 N N . ASP A 1 86 ? -4.484 -3.259 24.049 1.00 81.69 86 ASP A N 1
ATOM 687 C CA . ASP A 1 86 ? -3.694 -3.078 25.265 1.00 81.69 86 ASP A CA 1
ATOM 688 C C . ASP A 1 86 ? -4.390 -2.136 26.260 1.00 81.69 86 ASP A C 1
ATOM 690 O O . ASP A 1 86 ? -4.434 -2.430 27.451 1.00 81.69 86 ASP A O 1
ATOM 694 N N . GLU A 1 87 ? -5.065 -1.089 25.782 1.00 80.75 87 GLU A N 1
ATOM 695 C CA . GLU A 1 87 ? -5.860 -0.170 26.613 1.00 80.75 87 GLU A CA 1
ATOM 696 C C . GLU A 1 87 ? -7.244 -0.715 27.012 1.00 80.75 87 GLU A C 1
ATOM 698 O O . GLU A 1 87 ? -8.060 -0.013 27.611 1.00 80.75 87 GLU A O 1
ATOM 703 N N . HIS A 1 88 ? -7.566 -1.962 26.653 1.00 79.38 88 HIS A N 1
ATOM 704 C CA . HIS A 1 88 ? -8.885 -2.572 26.862 1.00 79.38 88 HIS A CA 1
ATOM 705 C C . HIS A 1 88 ? -10.075 -1.778 26.281 1.00 79.38 88 HIS A C 1
ATOM 707 O O . HIS A 1 88 ? -11.233 -2.125 26.533 1.00 79.38 88 HIS A O 1
ATOM 713 N N . THR A 1 89 ? -9.837 -0.782 25.424 1.00 74.75 89 THR A N 1
ATOM 714 C CA . THR A 1 89 ? -10.867 0.041 24.771 1.00 74.75 89 THR A CA 1
ATOM 715 C C . THR A 1 89 ? -11.785 -0.801 23.887 1.00 74.75 89 THR A C 1
ATOM 717 O O . THR A 1 89 ? -12.963 -0.479 23.730 1.00 74.75 89 THR A O 1
ATOM 720 N N . LEU A 1 90 ? -11.302 -1.944 23.380 1.00 68.62 90 LEU A N 1
ATOM 721 C CA . LEU A 1 90 ? -12.130 -2.930 22.675 1.00 68.62 90 LEU A CA 1
ATOM 722 C C . LEU A 1 90 ? -13.302 -3.468 23.518 1.00 68.62 90 LEU A C 1
ATOM 724 O O . LEU A 1 90 ? -14.339 -3.804 22.942 1.00 68.62 90 LEU A O 1
ATOM 728 N N . ASN A 1 91 ? -13.179 -3.531 24.849 1.00 70.75 91 ASN A N 1
ATOM 729 C CA . ASN A 1 91 ? -14.263 -3.970 25.737 1.00 70.75 91 ASN A CA 1
ATOM 730 C C . ASN A 1 91 ? -15.360 -2.905 25.832 1.00 70.75 91 ASN A C 1
ATOM 732 O O . ASN A 1 91 ? -16.546 -3.220 25.745 1.00 70.75 91 ASN A O 1
ATOM 736 N N . THR A 1 92 ? -14.967 -1.635 25.895 1.00 71.62 92 THR A N 1
ATOM 737 C CA . THR A 1 92 ? -15.890 -0.495 25.833 1.00 71.62 92 THR A CA 1
ATOM 738 C C . THR A 1 92 ? -16.543 -0.380 24.452 1.00 71.62 92 THR A C 1
ATOM 740 O O . THR A 1 92 ? -17.717 -0.045 24.332 1.00 71.62 92 THR A O 1
ATOM 743 N N . ILE A 1 93 ? -15.831 -0.736 23.379 1.00 71.44 93 ILE A N 1
ATOM 744 C CA . ILE A 1 93 ? -16.399 -0.787 22.023 1.00 71.44 93 ILE A CA 1
ATOM 745 C C . ILE A 1 93 ? -17.359 -1.980 21.865 1.00 71.44 93 ILE A C 1
ATOM 747 O O . ILE A 1 93 ? -18.330 -1.891 21.110 1.00 71.44 93 ILE A O 1
ATOM 751 N N . ALA A 1 94 ? -17.154 -3.083 22.593 1.00 69.25 94 ALA A N 1
ATOM 752 C CA . ALA A 1 94 ? -18.024 -4.258 22.530 1.00 69.25 94 ALA A CA 1
ATOM 753 C C . ALA A 1 94 ? -19.454 -3.987 23.024 1.00 69.25 94 ALA A C 1
ATOM 755 O O . ALA A 1 94 ? -20.374 -4.657 22.557 1.00 69.25 94 ALA A O 1
ATOM 756 N N . VAL A 1 95 ? -19.644 -2.992 23.899 1.00 69.25 95 VAL A N 1
ATOM 757 C CA . VAL A 1 95 ? -20.969 -2.568 24.386 1.00 69.25 95 VAL A CA 1
ATOM 758 C C . VAL A 1 95 ? -21.642 -1.517 23.492 1.00 69.25 95 VAL A C 1
ATOM 760 O O . VAL A 1 95 ? -22.782 -1.129 23.735 1.00 69.25 95 VAL A O 1
ATOM 763 N N . THR A 1 96 ? -20.976 -1.064 22.423 1.00 76.56 96 THR A N 1
ATOM 764 C CA . THR A 1 96 ? -21.592 -0.180 21.421 1.00 76.56 96 THR A CA 1
ATOM 765 C C . THR A 1 96 ? -22.497 -0.975 20.472 1.00 76.56 96 THR A C 1
ATOM 767 O O . THR A 1 96 ? -22.234 -2.151 20.211 1.00 76.56 96 THR A O 1
ATOM 770 N N . PRO A 1 97 ? -23.520 -0.351 19.852 1.00 65.81 97 PRO A N 1
ATOM 771 C CA . PRO A 1 97 ? -24.465 -1.038 18.959 1.00 65.81 97 PRO A CA 1
ATOM 772 C C . PRO A 1 97 ? -23.841 -1.685 17.706 1.00 65.81 97 PRO A C 1
ATOM 774 O O . PRO A 1 97 ? -24.552 -2.329 16.942 1.00 65.81 97 PRO A O 1
ATOM 777 N N . ILE A 1 98 ? -22.543 -1.487 17.454 1.00 76.88 98 ILE A N 1
ATOM 778 C CA . ILE A 1 98 ? -21.810 -2.032 16.300 1.00 76.88 98 ILE A CA 1
ATOM 779 C C . ILE A 1 98 ? -21.011 -3.289 16.701 1.00 76.88 98 ILE A C 1
ATOM 781 O O . ILE A 1 98 ? -20.731 -4.141 15.853 1.00 76.88 98 ILE A O 1
ATOM 785 N N . GLY A 1 99 ? -20.679 -3.427 17.992 1.00 78.94 99 GLY A N 1
ATOM 786 C CA . GLY A 1 99 ? -19.892 -4.521 18.552 1.00 78.94 99 GLY A CA 1
ATOM 787 C C . GLY A 1 99 ? -18.437 -4.568 18.063 1.00 78.94 99 GLY A C 1
ATOM 788 O O . GLY A 1 99 ? -18.046 -3.954 17.068 1.00 78.94 99 GLY A O 1
ATOM 789 N N . ALA A 1 100 ? -17.607 -5.367 18.738 1.00 76.69 100 ALA A N 1
ATOM 790 C CA . ALA A 1 100 ? -16.181 -5.483 18.416 1.00 76.69 100 ALA A CA 1
ATOM 791 C C . ALA A 1 100 ? -15.913 -6.101 17.026 1.00 76.69 100 ALA A C 1
ATOM 793 O O . ALA A 1 100 ? -14.924 -5.782 16.369 1.00 76.69 100 ALA A O 1
ATOM 794 N N . SER A 1 101 ? -16.779 -7.005 16.556 1.00 75.50 101 SER A N 1
ATOM 795 C CA . SER A 1 101 ? -16.647 -7.622 15.229 1.00 75.50 101 SER A CA 1
ATOM 796 C C . SER A 1 101 ? -17.018 -6.660 14.096 1.00 75.50 101 SER A C 1
ATOM 798 O O . SER A 1 101 ? -16.347 -6.664 13.064 1.00 75.50 101 SER A O 1
ATOM 800 N N . GLY A 1 102 ? -18.048 -5.828 14.285 1.00 79.38 102 GLY A N 1
ATOM 801 C CA . GLY A 1 102 ? -18.438 -4.789 13.332 1.00 79.38 102 GLY A CA 1
ATOM 802 C C . GLY A 1 102 ? -17.401 -3.673 13.251 1.00 79.38 102 GLY A C 1
ATOM 803 O O . GLY A 1 102 ? -17.058 -3.239 12.153 1.00 79.38 102 GLY A O 1
ATOM 804 N N . TYR A 1 103 ? -16.835 -3.286 14.396 1.00 82.19 103 TYR A N 1
ATOM 805 C CA . TYR A 1 103 ? -15.724 -2.341 14.472 1.00 82.19 103 TYR A CA 1
ATOM 806 C C . TYR A 1 103 ? -14.493 -2.825 13.689 1.00 82.19 103 TYR A C 1
ATOM 808 O O . TYR A 1 103 ? -13.962 -2.096 12.854 1.00 82.19 103 TYR A O 1
ATOM 816 N N . LEU A 1 104 ? -14.091 -4.088 13.872 1.00 81.31 104 LEU A N 1
ATOM 817 C CA . LEU A 1 104 ? -12.943 -4.654 13.161 1.00 81.31 104 LEU A CA 1
ATOM 818 C C . LEU A 1 104 ? -13.154 -4.682 11.638 1.00 81.31 104 LEU A C 1
ATOM 820 O O . LEU A 1 104 ? -12.247 -4.340 10.886 1.00 81.31 104 LEU A O 1
ATOM 824 N N . LYS A 1 105 ? -14.360 -5.046 11.176 1.00 81.38 105 LYS A N 1
ATOM 825 C CA . LYS A 1 105 ? -14.706 -5.015 9.743 1.00 81.38 105 LYS A CA 1
ATOM 826 C C . LYS A 1 105 ? -14.631 -3.597 9.175 1.00 81.38 105 LYS A C 1
ATOM 828 O O . LYS A 1 105 ? -14.100 -3.417 8.084 1.00 81.38 105 LYS A O 1
ATOM 833 N N . LEU A 1 106 ? -15.130 -2.605 9.918 1.00 83.75 106 LEU A N 1
ATOM 834 C CA . LEU A 1 106 ? -15.046 -1.199 9.521 1.00 83.75 106 LEU A CA 1
ATOM 835 C C . LEU A 1 106 ? -13.588 -0.743 9.419 1.00 83.75 106 LEU A C 1
ATOM 837 O O . LEU A 1 106 ? -13.227 -0.118 8.426 1.00 83.75 106 LEU A O 1
ATOM 841 N N . LYS A 1 107 ? -12.753 -1.085 10.409 1.00 83.94 107 LYS A N 1
ATOM 842 C CA . LYS A 1 107 ? -11.338 -0.708 10.419 1.00 83.94 107 LYS A CA 1
ATOM 843 C C . LYS A 1 107 ? -10.606 -1.307 9.215 1.00 83.94 107 LYS A C 1
ATOM 845 O O . LYS A 1 107 ? -9.998 -0.555 8.462 1.00 83.94 107 LYS A O 1
ATOM 850 N N . MET A 1 108 ? -10.765 -2.606 8.949 1.00 82.19 108 MET A N 1
ATOM 851 C CA . MET A 1 108 ? -10.173 -3.248 7.764 1.00 82.19 108 MET A CA 1
ATOM 852 C C . MET A 1 108 ? -10.635 -2.607 6.446 1.00 82.19 108 MET A C 1
ATOM 854 O O . MET A 1 108 ? -9.811 -2.334 5.576 1.00 82.19 108 MET A O 1
ATOM 858 N N . ALA A 1 109 ? -11.932 -2.313 6.304 1.00 82.38 109 ALA A N 1
ATOM 859 C CA . ALA A 1 109 ? -12.471 -1.671 5.103 1.00 82.38 109 ALA A CA 1
ATOM 860 C C . ALA A 1 109 ? -11.935 -0.242 4.904 1.00 82.38 109 ALA A C 1
ATOM 862 O O . ALA A 1 109 ? -11.629 0.160 3.783 1.00 82.38 109 ALA A O 1
ATOM 863 N N . TYR A 1 110 ? -11.795 0.517 5.990 1.00 81.44 110 TYR A N 1
ATOM 864 C CA . TYR A 1 110 ? -11.231 1.863 5.967 1.00 81.44 110 TYR A CA 1
ATOM 865 C C . TYR A 1 110 ? -9.753 1.864 5.553 1.00 81.44 110 TYR A C 1
ATOM 867 O O . TYR A 1 110 ? -9.364 2.653 4.695 1.00 81.44 110 TYR A O 1
ATOM 875 N N . ILE A 1 111 ? -8.941 0.962 6.115 1.00 83.56 111 ILE A N 1
ATOM 876 C CA . ILE A 1 111 ? -7.512 0.842 5.779 1.00 83.56 111 ILE A CA 1
ATOM 877 C C . ILE A 1 111 ? -7.344 0.467 4.310 1.00 83.56 111 ILE A C 1
ATOM 879 O O . ILE A 1 111 ? -6.517 1.050 3.614 1.00 83.56 111 ILE A O 1
ATOM 883 N N . TYR A 1 112 ? -8.167 -0.464 3.824 1.00 82.94 112 TYR A N 1
ATOM 884 C CA . TYR A 1 112 ? -8.194 -0.825 2.414 1.00 82.94 112 TYR A CA 1
ATOM 885 C C . TYR A 1 112 ? -8.521 0.386 1.531 1.00 82.94 112 TYR A C 1
ATOM 887 O O . TYR A 1 112 ? -7.782 0.674 0.593 1.00 82.94 112 TYR A O 1
ATOM 895 N N . LEU A 1 113 ? -9.571 1.148 1.865 1.00 84.06 113 LEU A N 1
ATOM 896 C CA . LEU A 1 113 ? -9.940 2.356 1.123 1.00 84.06 113 LEU A CA 1
ATOM 897 C C . LEU A 1 113 ? -8.804 3.391 1.118 1.00 84.06 113 LEU A C 1
ATOM 899 O O . LEU A 1 113 ? -8.486 3.940 0.066 1.00 84.06 113 LEU A O 1
ATOM 903 N N . MET A 1 114 ? -8.157 3.618 2.264 1.00 79.62 114 MET A N 1
ATOM 904 C CA . MET A 1 114 ? -7.005 4.519 2.365 1.00 79.62 114 MET A CA 1
ATOM 905 C C . MET A 1 114 ? -5.806 4.027 1.555 1.00 79.62 114 MET A C 1
ATOM 907 O O . MET A 1 114 ? -5.163 4.831 0.886 1.00 79.62 114 MET A O 1
ATOM 911 N N . SER A 1 115 ? -5.531 2.722 1.538 1.00 82.44 115 SER A N 1
ATOM 912 C CA . SER A 1 115 ? -4.475 2.149 0.698 1.00 82.44 115 SER A CA 1
ATOM 913 C C . SER A 1 115 ? -4.777 2.314 -0.789 1.00 82.44 115 SER A C 1
ATOM 915 O O . SER A 1 115 ? -3.868 2.616 -1.558 1.00 82.44 115 SER A O 1
ATOM 917 N N . VAL A 1 116 ? -6.032 2.137 -1.210 1.00 79.81 116 VAL A N 1
ATOM 918 C CA . VAL A 1 116 ? -6.443 2.350 -2.606 1.00 79.81 116 VAL A CA 1
ATOM 919 C C . VAL A 1 116 ? -6.273 3.818 -2.991 1.00 79.81 116 VAL A C 1
ATOM 921 O O . VAL A 1 116 ? -5.669 4.107 -4.021 1.00 79.81 116 VAL A O 1
ATOM 924 N N . ILE A 1 117 ? -6.733 4.749 -2.149 1.00 82.44 117 ILE A N 1
ATOM 925 C CA . ILE A 1 117 ? -6.567 6.193 -2.376 1.00 82.44 117 ILE A CA 1
ATOM 926 C C . ILE A 1 117 ? -5.083 6.570 -2.415 1.00 82.44 117 ILE A C 1
ATOM 928 O O . ILE A 1 117 ? -4.675 7.308 -3.308 1.00 82.44 117 ILE A O 1
ATOM 932 N N . GLY A 1 118 ? -4.268 6.037 -1.502 1.00 79.19 118 GLY A N 1
ATOM 933 C CA . GLY A 1 118 ? -2.822 6.251 -1.475 1.00 79.19 118 GLY A CA 1
ATOM 934 C C . GLY A 1 118 ? -2.146 5.766 -2.755 1.00 79.19 118 GLY A C 1
ATOM 935 O O . GLY A 1 118 ? -1.407 6.520 -3.380 1.00 79.19 118 GLY A O 1
ATOM 936 N N . ASN A 1 119 ? -2.470 4.556 -3.216 1.00 76.69 119 ASN A N 1
ATOM 937 C CA . ASN A 1 119 ? -1.951 4.025 -4.477 1.00 76.69 119 ASN A CA 1
ATOM 938 C C . ASN A 1 119 ? -2.382 4.875 -5.682 1.00 76.69 119 ASN A C 1
ATOM 940 O O . ASN A 1 119 ? -1.556 5.173 -6.543 1.00 76.69 119 ASN A O 1
ATOM 944 N N . ILE A 1 120 ? -3.643 5.320 -5.733 1.00 79.06 120 ILE A N 1
ATOM 945 C CA . ILE A 1 120 ? -4.130 6.231 -6.780 1.00 79.06 120 ILE A CA 1
ATOM 946 C C . ILE A 1 120 ? -3.370 7.562 -6.732 1.00 79.06 120 ILE A C 1
ATOM 948 O O . ILE A 1 120 ? -2.940 8.048 -7.775 1.00 79.06 120 ILE A O 1
ATOM 952 N N . ALA A 1 121 ? -3.164 8.138 -5.546 1.00 80.00 121 ALA A N 1
ATOM 953 C CA . ALA A 1 121 ? -2.427 9.387 -5.374 1.00 80.00 121 ALA A CA 1
ATOM 954 C C . ALA A 1 121 ? -0.970 9.256 -5.832 1.00 80.00 121 ALA A C 1
ATOM 956 O O . ALA A 1 121 ? -0.468 10.151 -6.508 1.00 80.00 121 ALA A O 1
ATOM 957 N N . ILE A 1 122 ? -0.310 8.131 -5.536 1.00 76.69 122 ILE A N 1
ATOM 958 C CA . ILE A 1 122 ? 1.060 7.879 -5.991 1.00 76.69 122 ILE A CA 1
ATOM 959 C C . ILE A 1 122 ? 1.101 7.708 -7.508 1.00 76.69 122 ILE A C 1
ATOM 961 O O . ILE A 1 122 ? 1.923 8.340 -8.167 1.00 76.69 122 ILE A O 1
ATOM 965 N N . LEU A 1 123 ? 0.195 6.920 -8.090 1.00 73.56 123 LEU A N 1
ATOM 966 C CA . LEU A 1 123 ? 0.128 6.724 -9.542 1.00 73.56 123 LEU A CA 1
ATOM 967 C C . LEU A 1 123 ? -0.144 8.039 -10.286 1.00 73.56 123 LEU A C 1
ATOM 969 O O . LEU A 1 123 ? 0.537 8.349 -11.265 1.00 73.56 123 LEU A O 1
ATOM 973 N N . LEU A 1 124 ? -1.103 8.836 -9.808 1.00 73.50 124 LEU A N 1
ATOM 974 C CA . LEU A 1 124 ? -1.408 10.148 -10.377 1.00 73.50 124 LEU A CA 1
ATOM 975 C C . LEU A 1 124 ? -0.253 11.130 -10.181 1.00 73.50 124 LEU A C 1
ATOM 977 O O . LEU A 1 124 ? 0.114 11.813 -11.131 1.00 73.50 124 LEU A O 1
ATOM 981 N N . GLY A 1 125 ? 0.348 11.176 -8.993 1.00 73.62 125 GLY A N 1
ATOM 982 C CA . GLY A 1 125 ? 1.490 12.041 -8.709 1.00 73.62 125 GLY A CA 1
ATOM 983 C C . GLY A 1 125 ? 2.696 11.693 -9.578 1.00 73.62 125 GLY A C 1
ATOM 984 O O . GLY A 1 125 ? 3.307 12.582 -10.158 1.00 73.62 125 GLY A O 1
ATOM 985 N N . THR A 1 126 ? 2.965 10.404 -9.783 1.00 71.44 126 THR A N 1
ATOM 986 C CA . THR A 1 126 ? 4.023 9.951 -10.694 1.00 71.44 126 THR A CA 1
ATOM 987 C C . THR A 1 126 ? 3.733 10.372 -12.133 1.00 71.44 126 THR A C 1
ATOM 989 O O . THR A 1 126 ? 4.612 10.886 -12.820 1.00 71.44 126 THR A O 1
ATOM 992 N N . LYS A 1 127 ? 2.487 10.209 -12.597 1.00 70.81 127 LYS A N 1
ATOM 993 C CA . LYS A 1 127 ? 2.085 10.625 -13.946 1.00 70.81 127 LYS A CA 1
ATOM 994 C C . LYS A 1 127 ? 2.190 12.142 -14.141 1.00 70.81 127 LYS A C 1
ATOM 996 O O . LYS A 1 127 ? 2.587 12.576 -15.215 1.00 70.81 127 LYS A O 1
ATOM 1001 N N . LEU A 1 128 ? 1.823 12.938 -13.136 1.00 71.81 128 LEU A N 1
ATOM 1002 C CA . LEU A 1 128 ? 1.829 14.403 -13.213 1.00 71.81 128 LEU A CA 1
ATOM 1003 C C . LEU A 1 128 ? 3.235 14.999 -13.115 1.00 71.81 128 LEU A C 1
ATOM 1005 O O . LEU A 1 128 ? 3.544 15.937 -13.838 1.00 71.81 128 LEU A O 1
ATOM 1009 N N . ILE A 1 129 ? 4.070 14.474 -12.219 1.00 69.56 129 ILE A N 1
ATOM 1010 C CA . ILE A 1 129 ? 5.401 15.032 -11.941 1.00 69.56 129 ILE A CA 1
ATOM 1011 C C . ILE A 1 129 ? 6.442 14.472 -12.918 1.00 69.56 129 ILE A C 1
ATOM 1013 O O . ILE A 1 129 ? 7.418 15.136 -13.250 1.00 69.56 129 ILE A O 1
ATOM 1017 N N . ALA A 1 130 ? 6.230 13.243 -13.387 1.00 61.44 130 ALA A N 1
ATOM 1018 C CA . ALA A 1 130 ? 7.253 12.444 -14.040 1.00 61.44 130 ALA A CA 1
ATOM 1019 C C . ALA A 1 130 ? 6.795 11.850 -15.387 1.00 61.44 130 ALA A C 1
ATOM 1021 O O . ALA A 1 130 ? 7.509 11.032 -15.966 1.00 61.44 130 ALA A O 1
ATOM 1022 N N . GLY A 1 131 ? 5.636 12.269 -15.912 1.00 58.44 131 GLY A N 1
ATOM 1023 C CA . GLY A 1 131 ? 5.014 11.704 -17.117 1.00 58.44 131 GLY A CA 1
ATOM 1024 C C . GLY A 1 131 ? 5.908 11.676 -18.361 1.00 58.44 131 GLY A C 1
ATOM 1025 O O . GLY A 1 131 ? 5.838 10.718 -19.128 1.00 58.44 131 GLY A O 1
ATOM 1026 N N . ASP A 1 132 ? 6.799 12.659 -18.515 1.00 60.34 132 ASP A N 1
ATOM 1027 C CA . ASP A 1 132 ? 7.731 12.735 -19.650 1.00 60.34 132 ASP A CA 1
ATOM 1028 C C . ASP A 1 132 ? 9.016 11.910 -19.443 1.00 60.34 132 ASP A C 1
ATOM 1030 O O . ASP A 1 132 ? 9.678 11.515 -20.402 1.00 60.34 132 ASP A O 1
ATOM 1034 N N . ARG A 1 133 ? 9.385 11.631 -18.184 1.00 56.53 133 ARG A N 1
ATOM 1035 C CA . ARG A 1 133 ? 10.622 10.915 -17.806 1.00 56.53 133 ARG A CA 1
ATOM 1036 C C . ARG A 1 133 ? 10.386 9.426 -17.533 1.00 56.53 133 ARG A C 1
ATOM 1038 O O . ARG A 1 133 ? 11.296 8.617 -17.701 1.00 56.53 133 ARG A O 1
ATOM 1045 N N . TYR A 1 134 ? 9.170 9.066 -17.135 1.00 54.97 134 TYR A N 1
ATOM 1046 C CA . TYR A 1 134 ? 8.754 7.722 -16.761 1.00 54.97 134 TYR A CA 1
ATOM 1047 C C . TYR A 1 134 ? 7.605 7.315 -17.680 1.00 54.97 134 TYR A C 1
ATOM 1049 O O . TYR A 1 134 ? 6.430 7.529 -17.378 1.00 54.97 134 TYR A O 1
ATOM 1057 N N . THR A 1 135 ? 7.927 6.723 -18.830 1.00 51.50 135 THR A N 1
ATOM 1058 C CA . THR A 1 135 ? 6.893 6.092 -19.649 1.00 51.50 135 THR A CA 1
ATOM 1059 C C . THR A 1 135 ? 6.200 5.029 -18.800 1.00 51.50 135 THR A C 1
ATOM 1061 O O . THR A 1 135 ? 6.842 4.158 -18.217 1.00 51.50 135 THR A O 1
ATOM 1064 N N . VAL A 1 136 ? 4.869 5.097 -18.720 1.00 47.16 136 VAL A N 1
ATOM 1065 C CA . VAL A 1 136 ? 4.019 4.189 -17.920 1.00 47.16 136 VAL A CA 1
ATOM 1066 C C . VAL A 1 136 ? 4.285 2.707 -18.248 1.00 47.16 136 VAL A C 1
ATOM 1068 O O . VAL A 1 136 ? 4.103 1.832 -17.404 1.00 47.16 136 VAL A O 1
ATOM 1071 N N . LEU A 1 137 ? 4.818 2.426 -19.441 1.00 46.38 137 LEU A N 1
ATOM 1072 C CA . LEU A 1 137 ? 5.269 1.102 -19.868 1.00 46.38 137 LEU A CA 1
ATOM 1073 C C . LEU A 1 137 ? 6.464 0.555 -19.064 1.00 46.38 137 LEU A C 1
ATOM 1075 O O . LEU A 1 137 ? 6.644 -0.655 -18.971 1.00 46.38 137 LEU A O 1
ATOM 1079 N N . GLY A 1 138 ? 7.283 1.415 -18.464 1.00 46.12 138 GLY A N 1
ATOM 1080 C CA . GLY A 1 138 ?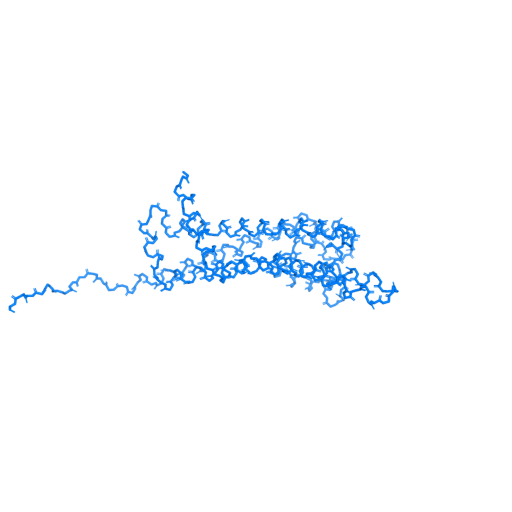 8.465 0.993 -17.727 1.00 46.12 138 GLY A CA 1
ATOM 1081 C C . GLY A 1 138 ? 8.157 0.420 -16.331 1.00 46.12 138 GLY A C 1
ATOM 1082 O O . GLY A 1 138 ? 8.954 -0.353 -15.806 1.00 46.12 138 GLY A O 1
ATOM 1083 N N . MET A 1 139 ? 6.966 0.685 -15.771 1.00 45.72 139 MET A N 1
ATOM 1084 C CA . MET A 1 139 ? 6.470 0.012 -14.551 1.00 45.72 139 MET A CA 1
ATOM 1085 C C . MET A 1 139 ? 6.210 -1.473 -14.794 1.00 45.72 139 MET A C 1
ATOM 1087 O O . MET A 1 139 ? 6.415 -2.302 -13.910 1.00 45.72 139 MET A O 1
ATOM 1091 N N . LEU A 1 140 ? 5.871 -1.811 -16.039 1.00 48.38 140 LEU A N 1
ATOM 1092 C CA . LEU A 1 140 ? 5.756 -3.179 -16.527 1.00 48.38 140 LEU A CA 1
ATOM 1093 C C . LEU A 1 140 ? 7.085 -3.774 -16.996 1.00 48.38 140 LEU A C 1
ATOM 1095 O O . LEU A 1 140 ? 7.166 -4.989 -17.123 1.00 48.38 140 LEU A O 1
ATOM 1099 N N . ALA A 1 141 ? 8.125 -2.963 -17.213 1.00 51.25 141 ALA A N 1
ATOM 1100 C CA . ALA A 1 141 ? 9.437 -3.414 -17.688 1.00 51.25 141 ALA A CA 1
ATOM 1101 C C . ALA A 1 141 ? 10.358 -3.934 -16.570 1.00 51.25 141 ALA A C 1
ATOM 1103 O O . ALA A 1 141 ? 11.456 -4.422 -16.834 1.00 51.25 141 ALA A O 1
ATOM 1104 N N . LEU A 1 142 ? 9.921 -3.865 -15.314 1.00 50.25 142 LEU A N 1
ATOM 1105 C CA . LEU A 1 142 ? 10.801 -4.119 -14.184 1.00 50.25 142 LEU A CA 1
ATOM 1106 C C . LEU A 1 142 ? 10.688 -5.480 -13.525 1.00 50.25 142 LEU A C 1
ATOM 1108 O O . LEU A 1 142 ? 11.679 -6.098 -13.139 1.00 50.25 142 LEU A O 1
ATOM 1112 N N . VAL A 1 143 ? 9.463 -5.971 -13.430 1.00 52.97 143 VAL A N 1
ATOM 1113 C CA . VAL A 1 143 ? 9.234 -7.366 -13.097 1.00 52.97 143 VAL A CA 1
ATOM 1114 C C . VAL A 1 143 ? 9.827 -8.294 -14.157 1.00 52.97 143 VAL A C 1
ATOM 1116 O O . VAL A 1 143 ? 10.437 -9.268 -13.735 1.00 52.97 143 VAL A O 1
ATOM 1119 N N . PRO A 1 144 ? 9.830 -7.995 -15.476 1.00 51.56 144 PRO A N 1
ATOM 1120 C CA . PRO A 1 144 ? 10.675 -8.738 -16.398 1.00 51.56 144 PRO A CA 1
ATOM 1121 C C . PRO A 1 144 ? 12.156 -8.601 -16.058 1.00 51.56 144 PRO A C 1
ATOM 1123 O O . PRO A 1 144 ? 12.818 -9.617 -16.093 1.00 51.56 144 PRO A O 1
ATOM 1126 N N . ALA A 1 145 ? 12.691 -7.453 -15.625 1.00 54.38 145 ALA A N 1
ATOM 1127 C CA . ALA A 1 145 ? 14.108 -7.371 -15.235 1.00 54.38 145 ALA A CA 1
ATOM 1128 C C . ALA A 1 145 ? 14.476 -8.306 -14.054 1.00 54.38 145 ALA A C 1
ATOM 1130 O O . ALA A 1 145 ? 15.503 -8.979 -14.107 1.00 54.38 145 ALA A O 1
ATOM 1131 N N . LEU A 1 146 ? 13.616 -8.427 -13.031 1.00 54.50 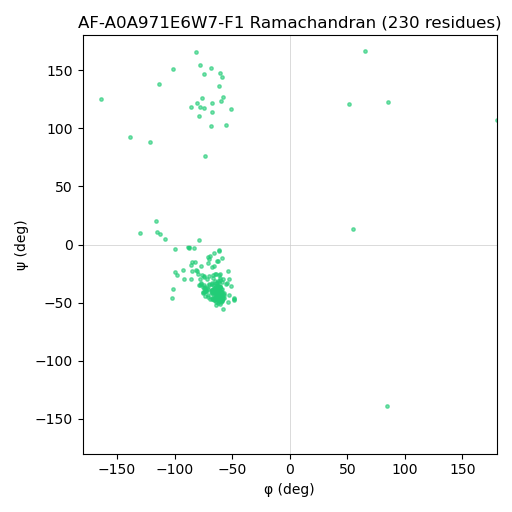146 LEU A N 1
ATOM 1132 C CA . LEU A 1 146 ? 13.788 -9.399 -11.933 1.00 54.50 146 LEU A CA 1
ATOM 1133 C C . LEU A 1 146 ? 13.466 -10.849 -12.339 1.00 54.50 146 LEU A C 1
ATOM 1135 O O . LEU A 1 146 ? 14.011 -11.782 -11.759 1.00 54.50 146 LEU A O 1
ATOM 1139 N 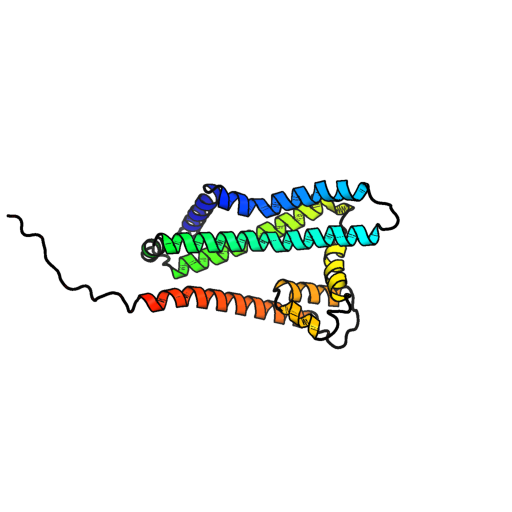N . MET A 1 147 ? 12.585 -11.055 -13.321 1.00 54.69 147 MET A N 1
ATOM 1140 C CA . MET A 1 147 ? 12.215 -12.377 -13.850 1.00 54.69 147 MET A CA 1
ATOM 1141 C C . MET A 1 147 ? 13.152 -12.889 -14.945 1.00 54.69 147 MET A C 1
ATOM 1143 O O . MET A 1 147 ? 13.144 -14.082 -15.234 1.00 54.69 147 MET A O 1
ATOM 1147 N N . ILE A 1 148 ? 13.932 -11.996 -15.550 1.00 54.97 148 ILE A N 1
ATOM 1148 C CA . ILE A 1 148 ? 14.985 -12.285 -16.523 1.00 54.97 148 ILE A CA 1
ATOM 1149 C C . ILE A 1 148 ? 16.256 -12.729 -15.799 1.00 54.97 148 ILE A C 1
ATOM 1151 O O . ILE A 1 148 ? 17.034 -13.458 -16.409 1.00 54.97 148 ILE A O 1
ATOM 1155 N N . LEU A 1 149 ? 16.448 -12.377 -14.513 1.00 58.41 149 LEU A N 1
ATOM 1156 C CA . LEU A 1 149 ? 17.534 -12.937 -13.703 1.00 58.41 149 LEU A CA 1
ATOM 1157 C C . LEU A 1 149 ? 17.489 -14.465 -13.802 1.00 58.41 149 LEU A C 1
ATOM 1159 O O . LEU A 1 149 ? 16.526 -15.092 -13.357 1.00 58.41 149 LEU A O 1
ATOM 1163 N N . GLU A 1 150 ? 18.549 -15.053 -14.356 1.00 55.97 150 GLU A N 1
ATOM 1164 C CA . GLU A 1 150 ? 18.657 -16.500 -14.582 1.00 55.97 150 GLU A CA 1
ATOM 1165 C C . GLU A 1 150 ? 18.384 -17.307 -13.302 1.00 55.97 150 GLU A C 1
ATOM 1167 O O . GLU A 1 150 ? 17.798 -18.384 -13.357 1.00 55.97 150 GLU A O 1
ATOM 1172 N N . ALA A 1 151 ? 18.697 -16.732 -12.134 1.00 63.66 151 ALA A N 1
ATOM 1173 C CA . ALA A 1 151 ? 18.450 -17.315 -10.817 1.00 63.66 151 ALA A CA 1
ATOM 1174 C C . ALA A 1 151 ? 16.966 -17.603 -10.498 1.00 63.66 151 ALA A C 1
ATOM 1176 O O . ALA A 1 151 ? 16.683 -18.479 -9.682 1.00 63.66 151 ALA A O 1
ATOM 1177 N N . PHE A 1 152 ? 16.019 -16.885 -11.114 1.00 61.00 152 PHE A N 1
ATOM 1178 C CA . PHE A 1 152 ? 14.579 -17.013 -10.846 1.00 61.00 152 PHE A CA 1
ATOM 1179 C C . PHE A 1 152 ? 13.773 -17.533 -12.045 1.00 61.00 152 PHE A C 1
ATOM 1181 O O . PHE A 1 152 ? 12.539 -17.510 -12.010 1.00 61.00 152 PHE A O 1
ATOM 1188 N N . GLN A 1 153 ? 14.433 -18.020 -13.099 1.00 65.12 153 GLN A N 1
ATOM 1189 C CA . GLN A 1 153 ? 13.744 -18.607 -14.247 1.00 65.12 153 GLN A CA 1
ATOM 1190 C C . GLN A 1 153 ? 13.191 -20.013 -13.931 1.00 65.12 153 GLN A C 1
ATOM 1192 O O . GLN A 1 153 ? 13.762 -20.784 -13.161 1.00 65.12 153 GLN A O 1
ATOM 1197 N N . GLY A 1 154 ? 12.047 -20.363 -14.530 1.00 72.62 154 GLY A N 1
ATOM 1198 C CA . GLY A 1 154 ? 11.403 -21.673 -14.364 1.00 72.62 154 GLY A CA 1
ATOM 1199 C C . GLY A 1 154 ? 10.502 -21.777 -13.125 1.00 72.62 154 GLY A C 1
ATOM 1200 O O . GLY A 1 154 ? 9.728 -20.871 -12.826 1.00 72.62 154 GLY A O 1
ATOM 1201 N N . GLY A 1 155 ? 10.554 -22.907 -12.413 1.00 72.44 155 GLY A N 1
ATOM 1202 C CA . GLY A 1 155 ? 9.668 -23.180 -11.269 1.00 72.44 155 GLY A CA 1
ATOM 1203 C C . GLY A 1 155 ? 9.957 -22.334 -10.022 1.00 72.44 155 GLY A C 1
ATOM 1204 O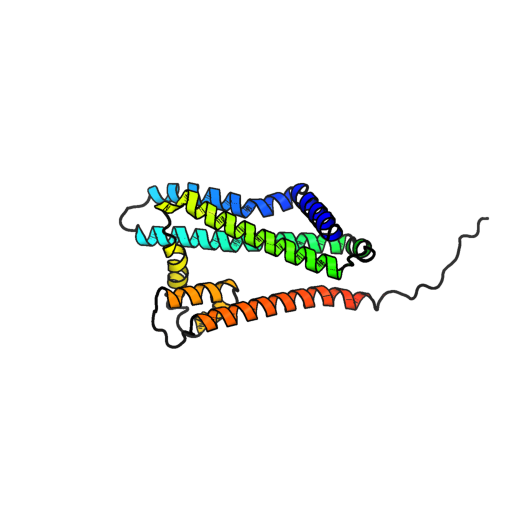 O . GLY A 1 155 ? 9.044 -22.041 -9.252 1.00 72.44 155 GLY A O 1
ATOM 1205 N N . LEU A 1 156 ? 11.203 -21.876 -9.845 1.00 74.19 156 LEU A N 1
ATOM 1206 C CA . LEU A 1 156 ? 11.614 -21.030 -8.713 1.00 74.19 156 LEU A CA 1
ATOM 1207 C C . LEU A 1 156 ? 10.961 -19.647 -8.731 1.00 74.19 156 LEU A C 1
ATOM 1209 O O . LEU A 1 156 ? 10.856 -18.990 -7.698 1.00 74.19 156 LEU A O 1
ATOM 1213 N N . GLN A 1 157 ? 10.436 -19.234 -9.879 1.00 72.56 157 GLN A N 1
ATOM 1214 C CA . GLN A 1 157 ? 9.677 -18.005 -10.010 1.00 72.56 157 GLN A CA 1
ATOM 1215 C C . GLN A 1 157 ? 8.439 -17.978 -9.104 1.00 72.56 157 GLN A C 1
ATOM 1217 O O . GLN A 1 157 ? 8.068 -16.922 -8.602 1.00 72.56 157 GLN A O 1
ATOM 1222 N N . TYR A 1 158 ? 7.822 -19.135 -8.847 1.00 76.62 158 TYR A N 1
ATOM 1223 C CA . TYR A 1 158 ? 6.648 -19.246 -7.981 1.00 76.62 158 TYR A CA 1
ATOM 1224 C C . TYR A 1 158 ? 6.959 -19.029 -6.498 1.00 76.62 158 TYR A C 1
ATOM 1226 O O . TYR A 1 158 ? 6.045 -18.731 -5.733 1.00 76.62 158 TYR A O 1
ATOM 1234 N N . VAL A 1 159 ? 8.232 -19.090 -6.092 1.00 77.25 159 VAL A N 1
ATOM 1235 C CA . VAL A 1 159 ? 8.657 -18.709 -4.733 1.00 77.25 159 VAL A CA 1
ATOM 1236 C C . VAL A 1 159 ? 8.378 -17.226 -4.486 1.00 77.25 159 VAL A C 1
ATOM 1238 O O . VAL A 1 159 ? 7.953 -16.841 -3.399 1.00 77.25 159 VAL A O 1
ATOM 1241 N N . LEU A 1 160 ? 8.507 -16.391 -5.520 1.00 71.38 160 LEU A N 1
ATOM 1242 C CA . LEU A 1 160 ? 8.117 -14.982 -5.454 1.00 71.38 160 LEU A CA 1
ATOM 1243 C C . LEU A 1 160 ? 6.590 -14.796 -5.371 1.00 71.38 160 LEU A C 1
ATOM 1245 O O . LEU A 1 160 ? 6.132 -13.718 -5.006 1.00 71.38 160 LEU A O 1
ATOM 1249 N N . GLY A 1 161 ? 5.802 -15.848 -5.617 1.00 74.06 161 GLY A N 1
ATOM 1250 C CA . GLY A 1 161 ? 4.352 -15.880 -5.412 1.00 74.06 161 GLY A CA 1
ATOM 1251 C C . GLY A 1 161 ? 3.912 -15.761 -3.951 1.00 74.06 161 GLY A C 1
ATOM 1252 O O . GLY A 1 161 ? 2.723 -15.590 -3.694 1.00 74.06 161 GLY A O 1
ATOM 1253 N N . ILE A 1 162 ? 4.853 -15.791 -2.998 1.00 77.56 162 ILE A N 1
ATOM 1254 C CA . ILE A 1 162 ? 4.610 -15.391 -1.604 1.00 77.56 162 ILE A CA 1
ATOM 1255 C C . ILE A 1 162 ? 4.194 -13.914 -1.531 1.00 77.56 162 ILE A C 1
ATOM 1257 O O . ILE A 1 162 ? 3.396 -13.534 -0.670 1.00 77.56 162 ILE A O 1
ATOM 1261 N N . PHE A 1 163 ? 4.701 -13.078 -2.442 1.00 70.75 163 PHE A N 1
ATOM 1262 C CA . PHE A 1 163 ? 4.333 -11.671 -2.512 1.00 70.75 163 PHE A CA 1
ATOM 1263 C C . PHE A 1 163 ? 2.988 -11.508 -3.241 1.00 70.75 163 PHE A C 1
ATOM 1265 O O . PHE A 1 163 ? 2.904 -11.849 -4.418 1.00 70.75 163 PHE A O 1
ATOM 1272 N N . PRO A 1 164 ? 1.955 -10.917 -2.611 1.00 68.62 164 PRO A N 1
ATOM 1273 C CA . PRO A 1 164 ? 0.641 -10.680 -3.230 1.00 68.62 164 PRO A CA 1
ATOM 1274 C C . PRO A 1 164 ? 0.720 -10.034 -4.620 1.00 68.62 164 PRO A C 1
ATOM 1276 O O . PRO A 1 164 ? 0.133 -10.498 -5.598 1.00 68.62 164 PRO A O 1
ATOM 1279 N N . ASN A 1 165 ? 1.561 -9.003 -4.729 1.00 69.56 165 ASN A N 1
ATOM 1280 C CA . ASN A 1 165 ? 1.726 -8.208 -5.944 1.00 69.56 165 ASN A CA 1
ATOM 1281 C C . ASN A 1 165 ? 2.374 -8.987 -7.101 1.00 69.56 165 ASN A C 1
ATOM 1283 O O . ASN A 1 165 ? 2.234 -8.586 -8.256 1.00 69.56 165 ASN A O 1
ATOM 1287 N N . PHE A 1 166 ? 3.064 -10.100 -6.828 1.00 77.06 166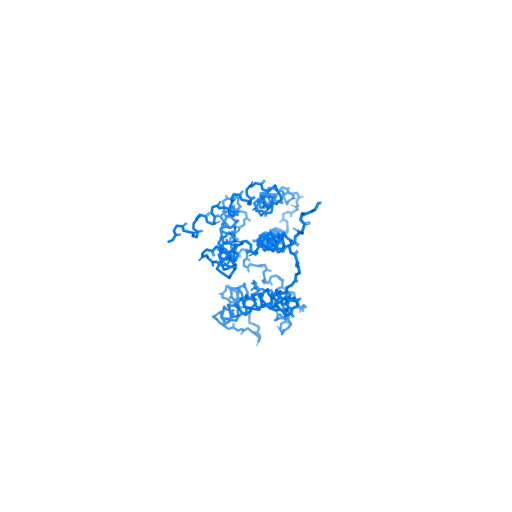 PHE A N 1
ATOM 1288 C CA . PHE A 1 166 ? 3.731 -10.902 -7.855 1.00 77.06 166 PHE A CA 1
ATOM 1289 C C . PHE A 1 166 ? 2.745 -11.412 -8.908 1.00 77.06 166 PHE A C 1
ATOM 1291 O O . PHE A 1 166 ? 3.012 -11.300 -10.103 1.00 77.06 166 PHE A O 1
ATOM 1298 N N . TRP A 1 167 ? 1.595 -11.932 -8.476 1.00 78.88 167 TRP A N 1
ATOM 1299 C CA . TRP A 1 167 ? 0.609 -12.562 -9.355 1.00 78.88 167 TRP A CA 1
ATOM 1300 C C . TRP A 1 167 ? 0.017 -11.572 -10.361 1.00 78.88 167 TRP A C 1
ATOM 1302 O O . TRP A 1 167 ? -0.044 -11.860 -11.557 1.00 78.88 167 TRP A O 1
ATOM 1312 N N . ALA A 1 168 ? -0.344 -10.376 -9.891 1.00 74.50 168 ALA A N 1
ATOM 1313 C CA . ALA A 1 168 ? -0.873 -9.315 -10.740 1.00 74.50 168 ALA A CA 1
ATOM 1314 C C . ALA A 1 168 ? 0.165 -8.848 -11.770 1.00 74.50 168 ALA A C 1
ATOM 1316 O O . ALA A 1 168 ? -0.141 -8.754 -12.960 1.00 74.50 168 ALA A O 1
ATOM 1317 N N . ILE A 1 169 ? 1.408 -8.609 -11.340 1.00 68.38 169 ILE A N 1
ATOM 1318 C CA . ILE A 1 169 ? 2.427 -8.067 -12.240 1.00 68.38 169 ILE A CA 1
ATOM 1319 C C . ILE A 1 169 ? 2.908 -9.125 -13.244 1.00 68.38 169 ILE A C 1
ATOM 1321 O O . ILE A 1 169 ? 3.042 -8.819 -14.427 1.00 68.38 169 ILE A O 1
ATOM 1325 N N . LYS A 1 170 ? 3.090 -10.382 -12.816 1.00 71.69 170 LYS A N 1
ATOM 1326 C CA . LYS A 1 170 ? 3.391 -11.524 -13.700 1.00 71.69 170 LYS A CA 1
ATOM 1327 C C . LYS A 1 170 ? 2.306 -11.692 -14.765 1.00 71.69 170 LYS A C 1
ATOM 1329 O O . LYS A 1 170 ? 2.630 -11.900 -15.932 1.00 71.69 170 LYS A O 1
ATOM 1334 N N . GLY A 1 171 ? 1.035 -11.573 -14.377 1.00 74.12 171 GLY A N 1
ATOM 1335 C CA . GLY A 1 171 ? -0.084 -11.620 -15.310 1.00 74.12 171 GLY A CA 1
ATOM 1336 C C . GLY A 1 171 ? 0.036 -10.547 -16.391 1.00 74.12 171 GLY A C 1
ATOM 1337 O O . GLY A 1 171 ? 0.038 -10.872 -17.580 1.00 74.12 171 GLY A O 1
ATOM 1338 N N . ILE A 1 172 ? 0.167 -9.277 -15.996 1.00 70.38 172 ILE A N 1
ATOM 1339 C CA . ILE A 1 172 ? 0.259 -8.180 -16.970 1.00 70.38 172 ILE A CA 1
ATOM 1340 C C . ILE A 1 172 ? 1.508 -8.346 -17.847 1.00 70.38 172 ILE A C 1
ATOM 1342 O O . ILE A 1 172 ? 1.436 -8.150 -19.057 1.00 70.38 172 ILE A O 1
ATOM 1346 N N . LEU A 1 173 ? 2.621 -8.806 -17.271 1.00 68.69 173 LEU A N 1
ATOM 1347 C CA . LEU A 1 173 ? 3.850 -9.063 -18.010 1.00 68.69 173 LEU A CA 1
ATOM 1348 C C . LEU A 1 173 ? 3.663 -10.094 -19.127 1.00 68.69 173 LEU A C 1
ATOM 1350 O O . LEU A 1 173 ? 4.047 -9.826 -20.259 1.00 68.69 173 LEU A O 1
ATOM 1354 N N . VAL A 1 174 ? 3.051 -11.244 -18.835 1.00 73.38 174 VAL A N 1
ATOM 1355 C CA . VAL A 1 174 ? 2.793 -12.284 -19.847 1.00 73.38 174 VAL A CA 1
ATOM 1356 C C . VAL A 1 174 ? 1.898 -11.755 -20.975 1.00 73.38 174 VAL A C 1
ATOM 1358 O O . VAL A 1 174 ? 2.049 -12.172 -22.120 1.00 73.38 174 VAL A O 1
ATOM 1361 N N . SER A 1 175 ? 1.002 -10.808 -20.676 1.00 70.31 175 SER A N 1
ATOM 1362 C CA . SER A 1 175 ? 0.156 -10.159 -21.683 1.00 70.31 175 SER A CA 1
ATOM 1363 C C . SER A 1 175 ? 0.886 -9.096 -22.512 1.00 70.31 175 SER A C 1
ATOM 1365 O O . SER A 1 175 ? 0.528 -8.900 -23.670 1.00 70.31 175 SER A O 1
ATOM 1367 N N . SER A 1 176 ? 1.848 -8.369 -21.937 1.00 59.00 176 SER A N 1
ATOM 1368 C CA . SER A 1 176 ? 2.558 -7.268 -22.611 1.00 59.00 176 SER A CA 1
ATOM 1369 C C . SER A 1 176 ? 3.846 -7.709 -23.312 1.00 59.00 176 SER A C 1
ATOM 1371 O O . SER A 1 176 ? 4.232 -7.109 -24.310 1.00 59.00 176 SER A O 1
ATOM 1373 N N . MET A 1 177 ? 4.512 -8.746 -22.803 1.00 64.44 177 MET A N 1
ATOM 1374 C CA . MET A 1 177 ? 5.738 -9.328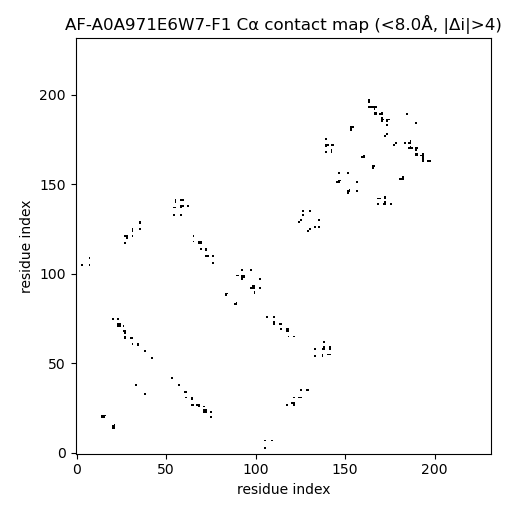 -23.349 1.00 64.44 177 MET A CA 1
ATOM 1375 C C . MET A 1 177 ? 5.641 -10.858 -23.258 1.00 64.44 177 MET A C 1
ATOM 1377 O O . MET A 1 177 ? 6.002 -11.437 -22.230 1.00 64.44 177 MET A O 1
ATOM 1381 N N . PRO A 1 178 ? 5.152 -11.542 -24.308 1.00 63.94 178 PRO A N 1
ATOM 1382 C CA . PRO A 1 178 ? 5.041 -12.994 -24.312 1.00 63.94 178 PRO A CA 1
ATOM 1383 C C . PRO A 1 178 ? 6.428 -13.635 -24.479 1.00 63.94 178 PRO A C 1
ATOM 1385 O O . PRO A 1 178 ? 6.796 -14.109 -25.549 1.00 63.94 178 PRO A O 1
ATOM 1388 N N . VAL A 1 179 ? 7.226 -13.646 -23.410 1.00 61.94 179 VAL A N 1
ATOM 1389 C CA . VAL A 1 179 ? 8.458 -14.439 -23.341 1.00 61.94 179 VAL A CA 1
ATOM 1390 C C . VAL A 1 179 ? 8.046 -15.877 -23.044 1.00 61.94 179 VAL A C 1
ATOM 1392 O O . VAL A 1 179 ? 7.520 -16.173 -21.968 1.00 61.94 179 VAL A O 1
ATOM 1395 N N . ALA A 1 180 ? 8.210 -16.771 -24.019 1.00 56.12 180 ALA A N 1
ATOM 1396 C CA . ALA A 1 180 ? 7.815 -18.167 -23.895 1.00 56.12 180 ALA A CA 1
ATOM 1397 C C . ALA A 1 180 ? 8.701 -18.896 -22.869 1.00 56.12 180 ALA A C 1
ATOM 1399 O O . ALA A 1 180 ? 9.828 -19.287 -23.161 1.00 56.12 180 ALA A O 1
ATOM 1400 N N . HIS A 1 181 ? 8.172 -19.106 -21.665 1.00 63.03 181 HIS A N 1
ATOM 1401 C CA . HIS A 1 181 ? 8.736 -20.021 -20.679 1.00 63.03 181 HIS A CA 1
ATOM 1402 C C . HIS A 1 181 ? 7.761 -21.180 -20.469 1.00 63.03 181 HIS A C 1
ATOM 1404 O O . HIS A 1 181 ? 6.556 -20.957 -20.345 1.00 63.03 181 HIS A O 1
ATOM 1410 N N . GLY A 1 182 ? 8.273 -22.412 -20.379 1.00 61.22 182 GLY A N 1
ATOM 1411 C CA . GLY A 1 182 ? 7.460 -23.634 -20.253 1.00 61.22 182 GLY A CA 1
ATOM 1412 C C . GLY A 1 182 ? 6.567 -23.714 -19.005 1.00 61.22 182 GLY A C 1
ATOM 1413 O O . GLY A 1 182 ? 5.780 -24.644 -18.886 1.00 61.22 182 GLY A O 1
ATOM 1414 N N . ALA A 1 183 ? 6.664 -22.745 -18.090 1.00 66.12 183 ALA A N 1
ATOM 1415 C CA . ALA A 1 183 ? 5.881 -22.664 -16.860 1.00 66.12 183 ALA A CA 1
ATOM 1416 C C . ALA A 1 183 ? 4.882 -21.489 -16.829 1.00 66.12 183 ALA A C 1
ATOM 1418 O O . ALA A 1 183 ? 4.333 -21.205 -15.767 1.00 66.12 183 ALA A O 1
ATOM 1419 N N . ASN A 1 184 ? 4.660 -20.770 -17.936 1.00 75.25 184 ASN A N 1
ATOM 1420 C CA . ASN A 1 184 ? 3.742 -19.628 -17.947 1.00 75.25 184 ASN A CA 1
ATOM 1421 C C . ASN A 1 184 ? 2.270 -20.078 -17.962 1.00 75.25 184 ASN A C 1
ATOM 1423 O O . ASN A 1 184 ? 1.842 -20.823 -18.841 1.00 75.25 184 ASN A O 1
ATOM 1427 N N . LEU A 1 185 ? 1.484 -19.577 -17.008 1.00 79.25 185 LEU A N 1
ATOM 1428 C CA . LEU A 1 185 ? 0.024 -19.698 -16.996 1.00 79.25 185 LEU A CA 1
ATOM 1429 C C . LEU A 1 185 ? -0.611 -18.631 -17.905 1.00 79.25 185 LEU A C 1
ATOM 1431 O O . LEU A 1 185 ? 0.029 -17.656 -18.302 1.00 79.25 185 LEU A O 1
ATOM 1435 N N . SER A 1 186 ? -1.895 -18.789 -18.227 1.00 82.75 186 SER A N 1
ATOM 1436 C CA . SER A 1 186 ? -2.645 -17.743 -18.926 1.00 82.75 186 SER A CA 1
ATOM 1437 C C . SER A 1 186 ? -2.862 -16.520 -18.021 1.00 82.75 186 SER A C 1
ATOM 1439 O O . SER A 1 186 ? -2.947 -16.641 -16.797 1.00 82.75 186 SER A O 1
ATOM 1441 N N . TYR A 1 187 ? -2.988 -15.328 -18.617 1.00 80.38 187 TYR A N 1
ATOM 1442 C CA . TYR A 1 187 ? -3.245 -14.082 -17.879 1.00 80.38 187 TYR A CA 1
ATOM 1443 C C . TYR A 1 187 ? -4.403 -14.186 -16.861 1.00 80.38 187 TYR A C 1
ATOM 1445 O O . TYR A 1 187 ? -4.195 -13.829 -15.698 1.00 80.38 187 TYR A O 1
ATOM 1453 N N . PRO A 1 188 ? -5.583 -14.741 -17.217 1.00 84.81 188 PRO A N 1
ATOM 1454 C CA . PRO A 1 188 ? -6.686 -14.873 -16.268 1.00 84.81 188 PRO A CA 1
ATOM 1455 C C . PRO A 1 188 ? -6.364 -15.805 -15.096 1.00 84.81 188 PRO A C 1
ATOM 1457 O O . PRO A 1 188 ? -6.815 -15.559 -13.982 1.00 84.81 188 PRO A O 1
ATOM 1460 N N . MET A 1 189 ? -5.560 -16.851 -15.321 1.00 84.19 189 MET A N 1
ATOM 1461 C CA . MET A 1 189 ? -5.147 -17.763 -14.253 1.00 84.19 189 MET A CA 1
ATOM 1462 C C . MET A 1 189 ? -4.234 -17.074 -13.240 1.00 84.19 189 MET A C 1
ATOM 1464 O O . MET A 1 189 ? -4.409 -17.281 -12.043 1.00 84.19 189 MET A O 1
ATOM 1468 N N . TYR A 1 190 ? -3.317 -16.206 -13.683 1.00 83.12 190 TYR A N 1
ATOM 1469 C CA . TYR A 1 190 ? -2.487 -15.418 -12.764 1.00 83.12 190 TYR A CA 1
ATOM 1470 C C . TYR A 1 190 ? -3.327 -14.499 -11.868 1.00 83.12 190 TYR A C 1
ATOM 1472 O O . TYR A 1 190 ? -3.092 -14.442 -10.661 1.00 83.12 190 TYR A O 1
ATOM 1480 N N . LEU A 1 191 ? -4.345 -13.837 -12.426 1.00 83.38 191 LEU A N 1
ATOM 1481 C CA . LEU A 1 191 ? -5.257 -13.000 -11.642 1.00 83.38 191 LEU A CA 1
ATOM 1482 C C . LEU A 1 191 ? -6.120 -13.812 -10.673 1.00 83.38 191 LEU A C 1
ATOM 1484 O O . LEU A 1 191 ? -6.337 -13.380 -9.544 1.00 83.38 191 LEU A O 1
ATOM 1488 N N . LEU A 1 192 ? -6.597 -14.986 -11.095 1.00 87.81 192 LEU A N 1
ATOM 1489 C CA . LEU A 1 192 ? -7.411 -15.862 -10.253 1.00 87.81 192 LEU A CA 1
ATOM 1490 C C . LEU A 1 192 ? -6.593 -16.376 -9.064 1.00 87.81 192 LEU A C 1
ATOM 1492 O O . LEU A 1 192 ? -7.047 -16.272 -7.926 1.00 87.81 192 LEU A O 1
ATOM 1496 N N . VAL A 1 193 ? -5.372 -16.863 -9.307 1.00 87.69 193 VAL A N 1
ATOM 1497 C CA . VAL A 1 193 ? -4.475 -17.334 -8.241 1.00 87.69 193 VAL A CA 1
ATOM 1498 C C . VAL A 1 193 ? -4.140 -16.203 -7.271 1.00 87.69 193 VAL A C 1
ATOM 1500 O O . VAL A 1 193 ? -4.273 -16.400 -6.066 1.00 87.69 193 VAL A O 1
ATOM 1503 N N . GLY A 1 194 ? -3.793 -15.014 -7.776 1.00 83.94 194 GLY A N 1
ATOM 1504 C CA . GLY A 1 194 ? -3.539 -13.842 -6.933 1.00 83.94 194 GLY A CA 1
ATOM 1505 C C . GLY A 1 194 ? -4.752 -13.447 -6.089 1.00 83.94 194 GLY A C 1
ATOM 1506 O O . GLY A 1 194 ? -4.644 -13.310 -4.874 1.00 83.94 194 GLY A O 1
ATOM 1507 N N . GLY A 1 195 ? -5.935 -13.361 -6.701 1.00 83.94 195 GLY A N 1
ATOM 1508 C CA . GLY A 1 195 ? -7.166 -13.014 -5.991 1.00 83.94 195 GLY A CA 1
ATOM 1509 C C . GLY A 1 195 ? -7.555 -14.037 -4.919 1.00 83.94 195 GLY A C 1
ATOM 1510 O O . GLY A 1 195 ? -7.928 -13.660 -3.809 1.00 83.94 195 GLY A O 1
ATOM 1511 N N . VAL A 1 196 ? -7.437 -15.337 -5.211 1.00 89.69 196 VAL A N 1
ATOM 1512 C CA . VAL A 1 196 ? -7.683 -16.398 -4.219 1.00 89.69 196 VAL A CA 1
ATOM 1513 C C . VAL A 1 196 ? -6.662 -16.323 -3.086 1.00 89.69 196 VAL A C 1
ATOM 1515 O O . VAL A 1 196 ? -7.047 -16.418 -1.921 1.00 89.69 196 VAL A O 1
ATOM 1518 N N . TYR A 1 197 ? -5.385 -16.119 -3.408 1.00 85.31 197 TYR A N 1
ATOM 1519 C CA . TYR A 1 197 ? -4.313 -15.982 -2.426 1.00 85.31 197 TYR A CA 1
ATOM 1520 C C . TYR A 1 197 ? -4.565 -14.813 -1.464 1.00 85.31 197 TYR A C 1
ATOM 1522 O O . TYR A 1 197 ? -4.525 -15.003 -0.247 1.00 85.31 197 TYR A O 1
ATOM 1530 N N . ASP A 1 198 ? -4.941 -13.644 -1.987 1.00 80.25 198 ASP A N 1
ATOM 1531 C CA . ASP A 1 198 ? -5.246 -12.455 -1.184 1.00 80.25 198 ASP A CA 1
ATOM 1532 C C . ASP A 1 198 ? -6.457 -12.663 -0.268 1.00 80.25 198 ASP A C 1
ATOM 1534 O O . ASP A 1 198 ? -6.445 -12.260 0.902 1.00 80.25 198 ASP A O 1
ATOM 1538 N N . VAL A 1 199 ? -7.498 -13.342 -0.760 1.00 83.62 199 VAL A N 1
ATOM 1539 C CA . VAL A 1 199 ? -8.671 -13.697 0.051 1.00 83.62 199 VAL A CA 1
ATOM 1540 C C . VAL A 1 199 ? -8.288 -14.678 1.158 1.00 83.62 199 VAL A C 1
ATOM 1542 O O . VAL A 1 199 ? -8.688 -14.486 2.309 1.00 83.62 199 VAL A O 1
ATOM 1545 N N . VAL A 1 200 ? -7.496 -15.707 0.850 1.00 88.00 200 VAL A N 1
ATOM 1546 C CA . VAL A 1 200 ? -7.037 -16.697 1.835 1.00 88.00 200 VAL A CA 1
ATOM 1547 C C . VAL A 1 200 ? -6.186 -16.032 2.914 1.00 88.00 200 VAL A C 1
ATOM 1549 O O . VAL A 1 200 ? -6.456 -16.243 4.099 1.00 88.00 200 VAL A O 1
ATOM 1552 N N . LEU A 1 201 ? -5.221 -15.187 2.537 1.00 81.75 201 LEU A N 1
ATOM 1553 C CA . LEU A 1 201 ? -4.410 -14.415 3.482 1.00 81.75 201 LEU A CA 1
ATOM 1554 C C . LEU A 1 201 ? -5.274 -13.511 4.363 1.00 81.75 201 LEU A C 1
ATOM 1556 O O . LEU A 1 201 ? -5.120 -13.508 5.586 1.00 81.75 201 LEU A O 1
ATOM 1560 N N . SER A 1 202 ? -6.235 -12.801 3.769 1.00 75.50 202 SER A N 1
ATOM 1561 C CA . SER A 1 202 ? -7.152 -11.922 4.503 1.00 75.50 202 SER A CA 1
ATOM 1562 C C . SER A 1 202 ? -7.998 -12.697 5.520 1.00 75.50 202 SER A C 1
ATOM 1564 O O . SER A 1 202 ? -8.150 -12.277 6.672 1.00 75.50 202 SER A O 1
ATOM 1566 N N . VAL A 1 203 ? -8.522 -13.865 5.133 1.00 81.81 203 VAL A N 1
ATOM 1567 C CA . VAL A 1 203 ? -9.296 -14.743 6.024 1.00 81.81 203 VAL A CA 1
ATOM 1568 C C . VAL A 1 203 ? -8.414 -15.339 7.121 1.00 81.81 203 VAL A C 1
ATOM 1570 O O . VAL A 1 203 ? -8.842 -15.400 8.276 1.00 81.81 203 VAL A O 1
ATOM 1573 N N . ALA A 1 204 ? -7.192 -15.763 6.798 1.00 84.25 204 ALA A N 1
ATOM 1574 C CA . ALA A 1 204 ? -6.241 -16.301 7.765 1.00 84.25 204 ALA A CA 1
ATOM 1575 C C . ALA A 1 204 ? -5.860 -15.249 8.817 1.00 84.25 204 ALA A C 1
ATOM 1577 O O . ALA A 1 204 ? -5.958 -15.527 10.014 1.00 84.25 204 ALA A O 1
ATOM 1578 N N . ALA A 1 205 ? -5.538 -14.024 8.391 1.00 76.88 205 ALA A N 1
ATOM 1579 C CA . ALA A 1 205 ? -5.250 -12.898 9.277 1.00 76.88 205 ALA A CA 1
ATOM 1580 C C . ALA A 1 205 ? -6.446 -12.573 10.188 1.00 76.88 205 ALA A C 1
ATOM 1582 O O . ALA A 1 205 ? -6.298 -12.448 11.407 1.00 76.88 205 ALA A O 1
ATOM 1583 N N . TYR A 1 206 ? -7.660 -12.533 9.626 1.00 76.00 206 TYR A N 1
ATOM 1584 C CA . TYR A 1 206 ? -8.885 -12.334 10.403 1.00 76.00 206 TYR A CA 1
ATOM 1585 C C . TYR A 1 206 ? -9.117 -13.453 11.432 1.00 76.00 206 TYR A C 1
ATOM 1587 O O . TYR A 1 206 ? -9.490 -13.191 12.582 1.00 76.00 206 TYR A O 1
ATOM 1595 N N . ARG A 1 207 ? -8.894 -14.717 11.049 1.00 79.69 207 ARG A N 1
ATOM 1596 C CA . ARG A 1 207 ? -9.029 -15.874 11.948 1.00 79.69 207 ARG A CA 1
ATOM 1597 C C . ARG A 1 207 ? -7.987 -15.863 13.056 1.00 79.69 207 ARG A C 1
ATOM 1599 O O . ARG A 1 207 ? -8.341 -16.147 14.194 1.00 79.69 207 ARG A O 1
ATOM 1606 N N . PHE A 1 208 ? -6.740 -15.512 12.757 1.00 77.88 208 PHE A N 1
ATOM 1607 C CA . PHE A 1 208 ? -5.684 -15.393 13.760 1.00 77.88 208 PHE A CA 1
ATOM 1608 C C . PHE A 1 208 ? -6.031 -14.314 14.795 1.00 77.88 208 PHE A C 1
ATOM 1610 O O . PHE A 1 208 ? -6.028 -14.573 16.000 1.00 77.88 208 PHE A O 1
ATOM 1617 N N . PHE A 1 209 ? -6.468 -13.143 14.324 1.00 68.88 209 PHE A N 1
ATOM 1618 C CA . PHE A 1 209 ? -6.883 -12.042 15.192 1.00 68.88 209 PHE A CA 1
ATOM 1619 C C . PHE A 1 209 ? -8.126 -12.374 16.037 1.00 68.88 209 PHE A C 1
ATOM 1621 O O . PHE A 1 209 ? -8.212 -12.018 17.212 1.00 68.88 209 PHE A O 1
ATOM 1628 N N . SER A 1 210 ? -9.115 -13.069 15.465 1.00 67.06 210 SER A N 1
ATOM 1629 C CA . SER A 1 210 ? -10.331 -13.455 16.197 1.00 67.06 210 SER A CA 1
ATOM 1630 C C . SER A 1 210 ? -10.110 -14.613 17.173 1.00 67.06 210 SER A C 1
ATOM 1632 O O . SER A 1 210 ? -10.665 -14.570 18.271 1.00 67.06 210 SER A O 1
ATOM 1634 N N . ARG A 1 211 ? -9.269 -15.602 16.841 1.00 65.50 211 ARG A N 1
ATOM 1635 C CA . ARG A 1 211 ? -8.939 -16.728 17.735 1.00 65.50 211 ARG A CA 1
ATOM 1636 C C . ARG A 1 211 ? -8.210 -16.288 18.998 1.00 65.50 211 ARG A C 1
ATOM 1638 O O . ARG A 1 211 ? -8.528 -16.804 20.063 1.00 65.50 211 ARG A O 1
ATOM 1645 N N . GLY A 1 212 ? -7.344 -15.276 18.915 1.00 55.22 212 GLY A N 1
ATOM 1646 C CA . GLY A 1 212 ? -6.681 -14.697 20.091 1.00 55.22 212 GLY A CA 1
ATOM 1647 C C . GLY A 1 212 ? -7.632 -14.130 21.160 1.00 55.22 212 GLY A C 1
ATOM 1648 O O . GLY A 1 212 ? -7.188 -13.838 22.265 1.00 55.22 212 GLY A O 1
ATOM 1649 N N . ARG A 1 213 ? -8.935 -13.975 20.865 1.00 52.12 213 ARG A N 1
ATOM 1650 C CA . ARG A 1 213 ? -9.957 -13.543 21.837 1.00 52.12 213 ARG A CA 1
ATOM 1651 C C . ARG A 1 213 ? -10.684 -14.687 22.549 1.00 52.12 213 ARG A C 1
ATOM 1653 O O . ARG A 1 213 ? -11.236 -14.449 23.618 1.00 52.12 213 ARG A O 1
ATOM 1660 N N . SER A 1 214 ? -10.717 -15.899 21.989 1.00 45.25 214 SER A N 1
ATOM 1661 C CA . SER A 1 214 ? -11.535 -16.994 22.541 1.00 45.25 214 SER A CA 1
ATOM 1662 C C . SER A 1 214 ? -10.891 -17.651 23.761 1.00 45.25 214 SER A C 1
ATOM 1664 O O . SER A 1 214 ? -11.588 -17.999 24.707 1.00 45.25 214 SER A O 1
ATOM 1666 N N . THR A 1 215 ? -9.563 -17.750 23.789 1.00 48.34 215 THR A N 1
ATOM 1667 C CA . THR A 1 215 ? -8.807 -18.431 24.853 1.00 48.34 215 THR A CA 1
ATOM 1668 C C . THR A 1 215 ? -8.793 -17.690 26.193 1.00 48.34 215 THR A C 1
ATOM 1670 O O . THR A 1 215 ? -8.374 -18.259 27.191 1.00 48.34 215 THR A O 1
ATOM 1673 N N . ARG A 1 216 ? -9.252 -16.430 26.255 1.00 47.72 216 ARG A N 1
ATOM 1674 C CA . ARG A 1 216 ? -9.291 -15.643 27.504 1.00 47.72 216 ARG A CA 1
ATOM 1675 C C . ARG A 1 216 ? -10.665 -15.597 28.178 1.00 47.72 216 ARG A C 1
ATOM 1677 O O . ARG A 1 216 ? -10.769 -15.033 29.260 1.00 47.72 216 ARG A O 1
ATOM 1684 N N . ARG A 1 217 ? -11.709 -16.176 27.567 1.00 47.62 217 ARG A N 1
ATOM 1685 C CA . ARG A 1 217 ? -13.041 -16.289 28.195 1.00 47.62 217 ARG A CA 1
ATOM 1686 C C . ARG A 1 217 ? -13.175 -17.476 29.151 1.00 47.62 217 ARG A C 1
ATOM 1688 O O . ARG A 1 217 ? -14.091 -17.462 29.957 1.00 47.62 217 ARG A O 1
ATOM 1695 N N . GLU A 1 218 ? -12.266 -18.448 29.112 1.00 49.09 218 GLU A N 1
ATOM 1696 C CA . GLU A 1 218 ? -12.296 -19.619 30.010 1.00 49.09 218 GLU A CA 1
ATOM 1697 C C . GLU A 1 218 ? -11.546 -19.406 31.339 1.00 49.09 218 GLU A C 1
ATOM 1699 O O . GLU A 1 218 ? -11.561 -20.281 32.194 1.00 49.09 218 GLU A O 1
ATOM 1704 N N . GLY A 1 219 ? -10.912 -18.244 31.538 1.00 47.00 219 GLY A N 1
ATOM 1705 C CA . GLY A 1 219 ? -10.164 -17.922 32.762 1.00 47.00 219 GLY A CA 1
ATOM 1706 C C . GLY A 1 219 ? -10.817 -16.881 33.674 1.00 47.00 219 GLY A C 1
ATOM 1707 O O . GLY A 1 219 ? -10.185 -16.464 34.641 1.00 47.00 219 GLY A O 1
ATOM 1708 N N . ALA A 1 220 ? -12.031 -16.412 33.368 1.00 49.44 220 ALA A N 1
ATOM 1709 C CA . ALA A 1 220 ? -12.741 -15.508 34.268 1.00 49.44 220 ALA A CA 1
ATOM 1710 C C . ALA A 1 220 ? -13.349 -16.338 35.415 1.00 49.44 220 ALA A C 1
ATOM 1712 O O . ALA A 1 220 ? -14.155 -17.229 35.129 1.00 49.44 220 ALA A O 1
ATOM 1713 N N . PRO A 1 221 ? -12.962 -16.107 36.686 1.00 51.06 221 PRO A N 1
ATOM 1714 C CA . PRO A 1 221 ? -13.619 -16.767 37.805 1.00 51.06 221 PRO A CA 1
ATOM 1715 C C . PRO A 1 221 ? -15.111 -16.402 37.790 1.00 51.06 221 PRO A C 1
ATOM 1717 O O . PRO A 1 221 ? -15.455 -15.285 37.399 1.00 51.06 221 PRO A O 1
ATOM 1720 N N . PRO A 1 222 ? -16.007 -17.330 38.163 1.00 54.31 222 PRO A N 1
ATOM 1721 C CA . PRO A 1 222 ? -17.431 -17.043 38.206 1.00 54.31 222 PRO A CA 1
ATOM 1722 C C . PRO A 1 222 ? -17.678 -15.897 39.189 1.00 54.31 222 PRO A C 1
ATOM 1724 O O . PRO A 1 222 ? -17.290 -15.984 40.353 1.00 54.31 222 PRO A O 1
ATOM 1727 N N . ASP A 1 223 ? -18.311 -14.827 38.703 1.00 58.75 223 ASP A N 1
ATOM 1728 C CA . ASP A 1 223 ? -18.800 -13.720 39.519 1.00 58.75 223 ASP A CA 1
ATOM 1729 C C . ASP A 1 223 ? -19.722 -14.275 40.611 1.00 58.75 223 ASP A C 1
ATOM 1731 O O . ASP A 1 223 ? -20.871 -14.650 40.368 1.00 58.75 223 ASP A O 1
ATOM 1735 N N . GLY A 1 224 ? -19.199 -14.363 41.829 1.00 64.50 224 GLY A N 1
ATOM 1736 C CA . GLY A 1 224 ? -19.943 -14.847 42.975 1.00 64.50 224 GLY A CA 1
ATOM 1737 C C . GLY A 1 224 ? -19.087 -14.837 44.229 1.00 64.50 224 GLY A C 1
ATOM 1738 O O . GLY A 1 224 ? -18.269 -15.730 44.413 1.00 64.50 224 GLY A O 1
ATOM 1739 N N . GLN A 1 225 ? -19.391 -13.885 45.122 1.00 51.78 225 GLN A N 1
ATOM 1740 C CA . GLN A 1 225 ? -18.766 -13.615 46.430 1.00 51.78 225 GLN A CA 1
ATOM 1741 C C . GLN A 1 225 ? -17.516 -12.719 46.288 1.00 51.78 225 GLN A C 1
ATOM 1743 O O . GLN A 1 225 ? -16.610 -13.017 45.528 1.00 51.78 225 GLN A O 1
ATOM 1748 N N . VAL A 1 226 ? -17.413 -11.555 46.938 1.00 50.53 226 VAL A N 1
ATOM 1749 C CA . VAL A 1 226 ? -17.290 -11.424 48.396 1.00 50.53 226 VAL A CA 1
ATOM 1750 C C . VAL A 1 226 ? -17.591 -9.972 48.850 1.00 50.53 226 VAL A C 1
ATOM 1752 O O . VAL A 1 226 ? -16.983 -9.016 48.380 1.00 50.53 226 VAL A O 1
ATOM 1755 N N . SER A 1 227 ? -18.555 -9.888 49.779 1.00 50.69 227 SER A N 1
ATOM 1756 C CA . SER A 1 227 ? -18.809 -8.929 50.880 1.00 50.69 227 SER A CA 1
ATOM 1757 C C . SER A 1 227 ? -18.853 -7.405 50.665 1.00 50.69 227 SER A C 1
ATOM 1759 O O . SER A 1 227 ? -17.858 -6.747 50.376 1.00 50.69 227 SER A O 1
ATOM 1761 N N . ALA A 1 228 ? -20.020 -6.848 51.011 1.00 52.28 228 ALA A N 1
ATOM 1762 C CA . ALA A 1 228 ? -20.245 -5.440 51.322 1.00 52.28 228 ALA A CA 1
ATOM 1763 C C . ALA A 1 228 ? -19.406 -4.969 52.531 1.00 52.28 228 ALA A C 1
ATOM 1765 O O . ALA A 1 228 ? -19.201 -5.750 53.464 1.00 52.28 228 ALA A O 1
ATOM 1766 N N . PRO A 1 229 ? -18.966 -3.697 52.564 1.00 58.91 229 PRO A N 1
ATOM 1767 C CA . PRO A 1 229 ? -18.287 -3.138 53.721 1.00 58.91 229 PRO A CA 1
ATOM 1768 C C . PRO A 1 229 ? -19.303 -2.871 54.837 1.00 58.91 229 PRO A C 1
ATOM 1770 O O . PRO A 1 229 ? -20.226 -2.070 54.689 1.00 58.91 229 PRO A O 1
ATOM 1773 N N . THR A 1 230 ? -19.133 -3.550 55.967 1.00 57.69 230 THR A N 1
ATOM 1774 C CA . THR A 1 230 ? -19.759 -3.171 57.233 1.00 57.69 230 THR A CA 1
ATOM 1775 C C . THR A 1 230 ? -19.150 -1.854 57.704 1.00 57.69 230 THR A C 1
ATOM 1777 O O . THR A 1 230 ? -17.964 -1.805 58.023 1.00 57.69 230 THR A O 1
ATOM 1780 N N . CYS A 1 231 ? -19.962 -0.797 57.734 1.00 54.03 231 CYS A N 1
ATOM 1781 C CA . CYS A 1 231 ? -19.676 0.398 58.519 1.00 54.03 231 CYS A CA 1
ATOM 1782 C C . CYS A 1 231 ? -19.768 0.046 60.008 1.00 54.03 231 CYS A C 1
ATOM 1784 O O . CYS A 1 231 ? -20.835 -0.371 60.463 1.00 54.03 231 CYS A O 1
ATOM 1786 N N . SER A 1 232 ? -18.670 0.270 60.726 1.00 59.94 232 SER A N 1
ATOM 1787 C CA . SER A 1 232 ? -18.606 0.410 62.181 1.00 59.94 232 SER A CA 1
ATOM 1788 C C . SER A 1 232 ? -17.687 1.577 62.503 1.00 59.94 232 SER A C 1
ATOM 1790 O O . SER A 1 232 ? -16.617 1.648 61.855 1.00 59.94 232 SER A O 1
#

Nearest PDB structures (foldseek):
  5fn5-assembly1_C  TM=3.689E-01  e=2.698E+00  Homo sapiens
  6mrt-assembly1_A  TM=1.856E-01  e=1.726E+00  Escherichia coli K-12
  2wcd-assembly1_A  TM=2.166E-01  e=4.894E+00  Escherichia coli K-12

Radius of gyration: 23.94 Å; Cα contacts (8 Å, |Δi|>4): 128; chains: 1; bounding box: 53×39×86 Å

Foldseek 3Di:
DVVLVVVVVVVVVVLVPDPLSVCLLCVLVVVLVCLLPVLVVVVVPDDPPCLVVSLLVSLVSLVVSLVVSLVSLVVSLVVVVVVCVVVVVLVVQCPDPCHSVSVVVSSVVVSVVSNVVSSVCSVVSCCVRPVPPHPPCSNLVHLVVVQVPPVCADPNVCVCVVDLVSLQSLLVNCVVPVPDGPPDDHSVVSVVSSVVVVVVVVVVVVCVVVVVPPVVVVPDDPPDDDDDDDDD

Solvent-accessible surface area (backbone atoms only — not comparable to full-atom values): 13292 Å² total; per-residue (Å²): 115,66,72,60,52,55,51,50,53,49,53,55,50,51,38,68,70,36,70,68,48,37,46,44,66,42,42,44,56,53,50,48,53,49,52,68,53,54,49,56,61,60,53,73,75,53,72,78,92,47,53,72,61,51,54,50,53,58,37,46,54,51,51,51,48,60,55,50,32,48,50,41,48,52,48,50,55,48,49,60,51,47,52,35,57,73,70,48,48,48,60,64,40,42,75,39,100,61,26,51,70,48,49,50,54,51,51,55,53,49,51,51,51,50,40,52,52,50,50,51,50,50,56,51,48,45,49,73,78,32,44,93,80,49,57,78,68,47,69,59,54,41,61,50,57,62,49,62,36,76,90,32,49,67,77,58,41,57,65,53,54,75,41,69,67,40,26,53,51,53,19,53,32,52,73,76,52,75,73,92,50,102,75,70,74,55,48,68,54,27,45,49,53,30,54,53,50,52,52,51,51,52,53,50,53,51,48,55,64,54,52,73,58,60,77,63,67,82,72,64,74,76,92,72,88,84,81,82,85,82,88,128

Secondary structure (DSSP, 8-state):
-HHHHHHHHHHHHHHHH-HHHHHHHHHHHHHHHHHHHHHHHHHTTS-GGGHHHHHHHHHHHHHHHHHHHHHHHHHHHHHHHHHHHHT-HHHHHHTSTTHHHHHHHHHHHHHHHHHHHHHHHHHHHHHHHHTTTS-GGGGSSHHHHHHHSGGG-GGGGGGGGGSHHHHHHHHHHHHHS----TTPPPHHHHHHHHHHHHHHHHHHHHHHHHHTTGGGSTTSPPS---------

Mean predicted aligned error: 13.43 Å

pLDDT: mean 71.42, std 11.69, range [45.25, 89.69]